Protein AF-A0A7I8VJA2-F1 (afdb_monomer_lite)

InterPro domains:
  IPR009244 Mediator complex, subunit Med7 [PF05983] (10-168)
  IPR009244 Mediator complex, subunit Med7 [PTHR21428] (1-214)
  IPR037212 Mediator complex, subunit Med7/Med21-like [SSF140718] (77-171)
  IPR044888 Mediator complex, subunit Med7 superfmaily [G3DSA:6.10.140.200] (67-170)

Structure (mmCIF, N/CA/C/O backbone):
data_AF-A0A7I8VJA2-F1
#
_entry.id   AF-A0A7I8VJA2-F1
#
loop_
_atom_site.group_PDB
_atom_site.id
_atom_site.type_symbol
_atom_site.label_atom_id
_atom_site.label_alt_id
_atom_site.label_comp_id
_atom_site.label_asym_id
_atom_site.label_entity_id
_atom_site.label_seq_id
_atom_site.pdbx_PDB_ins_code
_atom_site.Cartn_x
_atom_site.Cartn_y
_atom_site.Cartn_z
_atom_site.occupancy
_atom_site.B_iso_or_equiv
_atom_site.auth_seq_id
_atom_site.auth_comp_id
_atom_site.auth_asym_id
_atom_site.auth_atom_id
_atom_site.pdbx_PDB_model_num
ATOM 1 N N . MET A 1 1 ? -47.349 -48.039 -15.945 1.00 37.41 1 MET A N 1
ATOM 2 C CA . MET A 1 1 ? -46.313 -47.360 -16.751 1.00 37.41 1 MET A CA 1
ATOM 3 C C . MET A 1 1 ? -45.598 -46.388 -15.830 1.00 37.41 1 MET A C 1
ATOM 5 O O . MET A 1 1 ? -46.231 -45.457 -15.353 1.00 37.41 1 MET A O 1
ATOM 9 N N . ALA A 1 2 ? -44.352 -46.687 -15.463 1.00 34.97 2 ALA A N 1
ATOM 10 C CA . ALA A 1 2 ? -43.577 -45.870 -14.535 1.00 34.97 2 ALA A CA 1
ATOM 11 C C . ALA A 1 2 ? -43.077 -44.608 -15.254 1.00 34.97 2 ALA A C 1
ATOM 13 O O . ALA A 1 2 ? -42.436 -44.701 -16.299 1.00 34.97 2 ALA A O 1
ATOM 14 N N . VAL A 1 3 ? -43.407 -43.439 -14.705 1.00 40.91 3 VAL A N 1
ATOM 15 C CA . VAL A 1 3 ? -42.904 -42.141 -15.163 1.00 40.91 3 VAL A CA 1
ATOM 16 C C . VAL A 1 3 ? -41.446 -42.046 -14.729 1.00 40.91 3 VAL A C 1
ATOM 18 O O . VAL A 1 3 ? -41.147 -41.961 -13.540 1.00 40.91 3 VAL A O 1
ATOM 21 N N . ASN A 1 4 ? -40.540 -42.117 -15.700 1.00 37.69 4 ASN A N 1
ATOM 22 C CA . ASN A 1 4 ? -39.108 -41.983 -15.485 1.00 37.69 4 ASN A CA 1
ATOM 23 C C . ASN A 1 4 ? -38.800 -40.504 -15.193 1.00 37.69 4 ASN A C 1
ATOM 25 O O . ASN A 1 4 ? -38.632 -39.704 -16.111 1.00 37.69 4 ASN A O 1
ATOM 29 N N . GLN A 1 5 ? -38.796 -40.125 -13.912 1.00 41.84 5 GLN A N 1
ATOM 30 C CA . GLN A 1 5 ? -38.221 -38.859 -13.463 1.00 41.84 5 GLN A CA 1
ATOM 31 C C . GLN A 1 5 ? -36.708 -38.947 -13.664 1.00 41.84 5 GLN A C 1
ATOM 33 O O . GLN A 1 5 ? -35.976 -39.422 -12.799 1.00 41.84 5 GLN A O 1
ATOM 38 N N . GLN A 1 6 ? -36.236 -38.519 -14.833 1.00 43.16 6 GLN A N 1
ATOM 39 C CA . GLN A 1 6 ? -34.819 -38.258 -15.039 1.00 43.16 6 GLN A CA 1
ATOM 40 C C . GLN A 1 6 ? -34.413 -37.142 -14.075 1.00 43.16 6 GLN A C 1
ATOM 42 O O . GLN A 1 6 ? -34.777 -35.982 -14.260 1.00 43.16 6 GLN A O 1
ATOM 47 N N . GLN A 1 7 ? -33.694 -37.519 -13.019 1.00 45.06 7 GLN A N 1
ATOM 48 C CA . GLN A 1 7 ? -32.993 -36.604 -12.130 1.00 45.06 7 GLN A CA 1
ATOM 49 C C . GLN A 1 7 ? -32.123 -35.676 -12.981 1.00 45.06 7 GLN A C 1
ATOM 51 O O . GLN A 1 7 ? -31.090 -36.080 -13.513 1.00 45.06 7 GLN A O 1
ATOM 56 N N . GLN A 1 8 ? -32.570 -34.429 -13.139 1.00 55.16 8 GLN A N 1
ATOM 57 C CA . GLN A 1 8 ? -31.748 -33.361 -13.685 1.00 55.16 8 GLN A CA 1
ATOM 58 C C . GLN A 1 8 ? -30.547 -33.195 -12.759 1.00 55.16 8 GLN A C 1
ATOM 60 O O . GLN A 1 8 ? -30.691 -32.804 -11.601 1.00 55.16 8 GLN A O 1
ATOM 65 N N . ALA A 1 9 ? -29.363 -33.522 -13.269 1.00 61.62 9 ALA A N 1
ATOM 66 C CA . ALA A 1 9 ? -28.110 -33.192 -12.619 1.00 61.62 9 ALA A CA 1
ATOM 67 C C . ALA A 1 9 ? -28.011 -31.661 -12.543 1.00 61.62 9 ALA A C 1
ATOM 69 O O . ALA A 1 9 ? -27.720 -30.990 -13.533 1.00 61.62 9 ALA A O 1
ATOM 70 N N . VAL A 1 10 ? -28.329 -31.100 -11.378 1.00 58.25 10 VAL A N 1
ATOM 71 C CA . VAL A 1 10 ? -28.215 -29.665 -11.127 1.00 58.25 10 VAL A CA 1
ATOM 72 C C . VAL A 1 10 ? -26.726 -29.367 -10.978 1.00 58.25 10 VAL A C 1
ATOM 74 O O . VAL A 1 10 ? -26.113 -29.709 -9.970 1.00 58.25 10 VAL A O 1
ATOM 77 N N . SER A 1 11 ? -26.118 -28.793 -12.016 1.00 69.31 11 SER A N 1
ATOM 78 C CA . SER A 1 11 ? -24.763 -28.241 -11.923 1.00 69.31 11 SER A CA 1
ATOM 79 C C . SER A 1 11 ? -24.708 -27.245 -10.762 1.00 69.31 11 SER A C 1
ATOM 81 O O . SER A 1 11 ? -25.532 -26.336 -10.691 1.00 69.31 11 SER A O 1
ATOM 83 N N . ALA A 1 12 ? -23.726 -27.398 -9.869 1.00 84.31 12 ALA A N 1
ATOM 84 C CA . ALA A 1 12 ? -23.492 -26.486 -8.745 1.00 84.31 12 ALA A CA 1
ATOM 85 C C . ALA A 1 12 ? -22.985 -25.096 -9.184 1.00 84.31 12 ALA A C 1
ATOM 87 O O . ALA A 1 12 ? -22.959 -24.163 -8.385 1.00 84.31 12 ALA A O 1
ATOM 88 N N . LEU A 1 13 ? -22.570 -24.961 -10.448 1.00 86.69 13 LEU A N 1
ATOM 89 C CA . LEU A 1 13 ? -22.050 -23.729 -11.033 1.00 86.69 13 LEU A CA 1
ATOM 90 C C . LEU A 1 13 ? -23.056 -23.129 -12.024 1.00 86.69 13 LEU A C 1
ATOM 92 O O . LEU A 1 13 ? -23.743 -23.890 -12.722 1.00 86.69 13 LEU A O 1
ATOM 96 N N . PRO A 1 14 ? -23.129 -21.785 -12.117 1.00 88.88 14 PRO A N 1
ATOM 97 C CA . PRO A 1 14 ? -23.986 -21.122 -13.086 1.00 88.88 14 PRO A CA 1
ATOM 98 C C . PRO A 1 14 ? -23.587 -21.516 -14.509 1.00 88.88 14 PRO A C 1
ATOM 100 O O . PRO A 1 14 ? -22.412 -21.741 -14.808 1.00 88.88 14 PRO A O 1
ATOM 103 N N . LEU A 1 15 ? -24.579 -21.582 -15.397 1.00 87.75 15 LEU A N 1
ATOM 104 C CA . LEU A 1 15 ? -24.324 -21.783 -16.818 1.00 87.75 15 LEU A CA 1
ATOM 105 C C . LEU A 1 15 ? -23.459 -20.638 -17.366 1.00 87.75 15 LEU A C 1
ATOM 107 O O . LEU A 1 15 ? -23.584 -19.497 -16.905 1.00 87.75 15 LEU A O 1
ATOM 111 N N . PRO A 1 16 ? -22.597 -20.921 -18.356 1.00 89.81 16 PRO A N 1
ATOM 112 C CA . PRO A 1 16 ? -21.772 -19.893 -18.964 1.00 89.81 16 PRO A CA 1
ATOM 113 C C . PRO A 1 16 ? -22.644 -18.775 -19.565 1.00 89.81 16 PRO A C 1
ATOM 115 O O . PRO A 1 16 ? -23.755 -19.041 -20.039 1.00 89.81 16 PRO A O 1
ATOM 118 N N . PRO A 1 17 ? -22.152 -17.525 -19.587 1.00 90.19 17 PRO A N 1
ATOM 119 C CA . PRO A 1 17 ? -22.912 -16.394 -20.107 1.00 90.19 17 PRO A CA 1
ATOM 120 C C . PRO A 1 17 ? -23.337 -16.568 -21.570 1.00 90.19 17 PRO A C 1
ATOM 122 O O . PRO A 1 17 ? -22.509 -16.887 -22.416 1.00 90.19 17 PRO A O 1
ATOM 125 N N . ILE A 1 18 ? -24.597 -16.261 -21.896 1.00 89.12 18 ILE A N 1
ATOM 126 C CA . ILE A 1 18 ? -25.241 -16.545 -23.201 1.00 89.12 18 ILE A CA 1
ATOM 127 C C . ILE A 1 18 ? -24.422 -16.069 -24.416 1.00 89.12 18 ILE A C 1
ATOM 129 O O . ILE A 1 18 ? -24.445 -16.709 -25.466 1.00 89.12 18 ILE A O 1
ATOM 133 N N . PHE A 1 19 ? -23.650 -14.986 -24.281 1.00 88.19 19 PHE A N 1
ATOM 134 C CA . PHE A 1 19 ? -22.821 -14.451 -25.364 1.00 88.19 19 PHE A CA 1
ATOM 135 C C . PHE A 1 19 ? -21.784 -15.443 -25.919 1.00 88.19 19 PHE A C 1
ATOM 137 O O . PHE A 1 19 ? -21.329 -15.247 -27.046 1.00 88.19 19 PHE A O 1
ATOM 144 N N . TYR A 1 20 ? -21.443 -16.524 -25.197 1.00 88.12 20 TYR A N 1
ATOM 145 C CA . TYR A 1 20 ? -20.532 -17.558 -25.707 1.00 88.12 20 TYR A CA 1
ATOM 146 C C . TYR A 1 20 ? -21.036 -18.178 -27.025 1.00 88.12 20 TYR A C 1
ATOM 148 O O . TYR A 1 20 ? -20.233 -18.539 -27.881 1.00 88.12 20 TYR A O 1
ATOM 156 N N . GLN A 1 21 ? -22.359 -18.246 -27.226 1.00 89.25 21 GLN A N 1
ATOM 157 C CA . GLN A 1 21 ? -22.980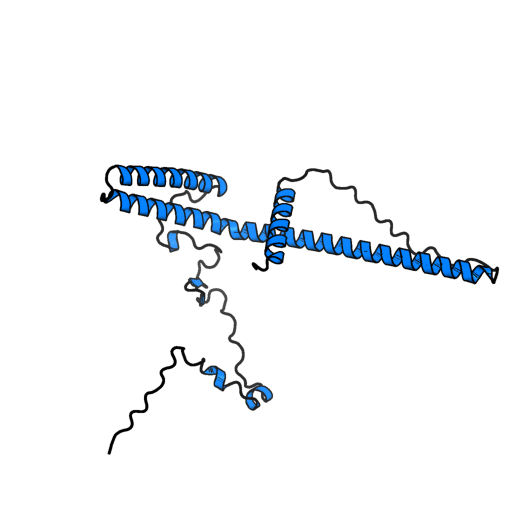 -18.821 -28.426 1.00 89.25 21 GLN A CA 1
ATOM 158 C C . GLN A 1 21 ? -22.660 -18.033 -29.706 1.00 89.25 21 GLN A C 1
ATOM 160 O O . GLN A 1 21 ? -22.743 -18.575 -30.805 1.00 89.25 21 GLN A O 1
ATOM 165 N N . GLY A 1 22 ? -22.279 -16.757 -29.577 1.00 86.81 22 GLY A N 1
ATOM 166 C CA . GLY A 1 22 ? -21.894 -15.911 -30.705 1.00 86.81 22 GLY A CA 1
ATOM 167 C C . GLY A 1 22 ? -20.511 -16.232 -31.281 1.00 86.81 22 GLY A C 1
ATOM 168 O O . GLY A 1 22 ? -20.226 -15.829 -32.411 1.00 86.81 22 GLY A O 1
ATOM 169 N N . TYR A 1 23 ? -19.668 -16.966 -30.547 1.00 89.12 23 TYR A N 1
ATOM 170 C CA . TYR A 1 23 ? -18.305 -17.327 -30.946 1.00 89.12 23 TYR A CA 1
ATOM 171 C C . TYR A 1 23 ? -18.278 -18.638 -31.747 1.00 89.12 23 TYR A C 1
ATOM 173 O O . TYR A 1 23 ? -17.767 -19.658 -31.292 1.00 89.12 23 TYR A O 1
ATOM 181 N N . THR A 1 24 ? -18.839 -18.614 -32.956 1.00 90.56 24 THR A N 1
ATOM 182 C CA . THR A 1 24 ? -18.728 -19.711 -33.933 1.00 90.56 24 THR A CA 1
ATOM 183 C C . THR A 1 24 ? -17.643 -19.408 -34.969 1.00 90.56 24 THR A C 1
ATOM 185 O O . THR A 1 24 ? -17.374 -18.241 -35.253 1.00 90.56 24 THR A O 1
ATOM 188 N N . ASN A 1 25 ? -17.052 -20.443 -35.580 1.00 90.56 25 ASN A N 1
ATOM 189 C CA . ASN A 1 25 ? -16.020 -20.281 -36.621 1.00 90.56 25 ASN A CA 1
ATOM 190 C C . ASN A 1 25 ? -16.493 -19.360 -37.760 1.00 90.56 25 ASN A C 1
ATOM 192 O O . ASN A 1 25 ? -15.783 -18.441 -38.152 1.00 90.56 25 ASN A O 1
ATOM 196 N N . GLU A 1 26 ? -17.739 -19.533 -38.208 1.00 91.44 26 GLU A N 1
ATOM 197 C CA . GLU A 1 26 ? -18.347 -18.707 -39.256 1.00 91.44 26 GLU A CA 1
ATOM 198 C C . GLU A 1 26 ? -18.494 -17.232 -38.838 1.00 91.44 26 GLU A C 1
ATOM 200 O O . GLU A 1 26 ? -18.230 -16.323 -39.628 1.00 91.44 26 GLU A O 1
ATOM 205 N N . ASN A 1 27 ? -18.901 -16.966 -37.592 1.00 88.31 27 ASN A N 1
ATOM 206 C CA . ASN A 1 27 ? -19.034 -15.598 -37.091 1.00 88.31 27 ASN A CA 1
ATOM 207 C C . ASN A 1 27 ? -17.675 -14.927 -36.886 1.00 88.31 27 ASN A C 1
ATOM 209 O O . ASN A 1 27 ? -17.575 -13.713 -37.057 1.00 88.31 27 ASN A O 1
ATOM 213 N N . ILE A 1 28 ? -16.641 -15.693 -36.537 1.00 88.56 28 ILE A N 1
ATOM 214 C CA . ILE A 1 28 ? -15.268 -15.196 -36.409 1.00 88.56 28 ILE A CA 1
ATOM 215 C C . ILE A 1 28 ? -14.726 -14.813 -37.789 1.00 88.56 28 ILE A C 1
ATOM 217 O O . ILE A 1 28 ? -14.265 -13.687 -37.962 1.00 88.56 28 ILE A O 1
ATOM 221 N N . GLU A 1 29 ? -14.869 -15.689 -38.789 1.00 90.56 29 GLU A N 1
ATOM 222 C CA . GLU A 1 29 ? -14.453 -15.416 -40.173 1.00 90.56 29 GLU A CA 1
ATOM 223 C C . GLU A 1 29 ? -15.172 -14.198 -40.771 1.00 90.56 29 GLU A C 1
ATOM 225 O O . GLU A 1 29 ? -14.564 -13.389 -41.470 1.00 90.56 29 GLU A O 1
ATOM 230 N N . LYS A 1 30 ? -16.463 -14.022 -40.461 1.00 91.44 30 LYS A N 1
ATOM 231 C CA . LYS A 1 30 ? -17.275 -12.882 -40.925 1.00 91.44 30 LYS A CA 1
ATOM 232 C C . LYS A 1 30 ? -17.135 -11.623 -40.059 1.00 91.44 30 LYS A C 1
ATOM 234 O O . LYS A 1 30 ? -17.826 -10.641 -40.328 1.00 91.44 30 LYS A O 1
ATOM 239 N N . GLY A 1 31 ? -16.319 -11.646 -39.001 1.00 86.88 31 GLY A N 1
ATOM 240 C CA . GLY A 1 31 ? -16.162 -10.526 -38.064 1.00 86.88 31 GLY A CA 1
ATOM 241 C C . GLY A 1 31 ? -17.441 -10.145 -37.300 1.00 86.88 31 GLY A C 1
ATOM 242 O O . GLY A 1 31 ? -17.572 -9.015 -36.839 1.00 86.88 31 GLY A O 1
ATOM 243 N N . ARG A 1 32 ? -18.405 -11.069 -37.189 1.00 86.81 32 ARG A N 1
ATOM 244 C CA . ARG A 1 32 ? -19.686 -10.904 -36.474 1.00 86.81 32 ARG A CA 1
ATOM 245 C C . ARG A 1 32 ? -19.653 -11.425 -35.038 1.00 86.81 32 ARG A C 1
ATOM 247 O O . ARG A 1 32 ? -20.657 -11.314 -34.336 1.00 86.81 32 ARG A O 1
ATOM 254 N N . ALA A 1 33 ? -18.537 -12.013 -34.608 1.00 88.75 33 ALA A N 1
ATOM 255 C CA . ALA A 1 33 ? -18.350 -12.409 -33.219 1.00 88.75 33 ALA A CA 1
ATOM 256 C C . ALA A 1 33 ? -18.529 -11.186 -32.293 1.00 88.75 33 ALA A C 1
ATOM 258 O O . ALA A 1 33 ? -18.067 -10.090 -32.633 1.00 88.75 33 ALA A O 1
ATOM 259 N N . PRO A 1 34 ? -19.211 -11.339 -31.144 1.00 87.44 34 PRO A N 1
ATOM 260 C CA . PRO A 1 34 ? -19.437 -10.228 -30.233 1.00 87.44 34 PRO A CA 1
ATOM 261 C C . PRO A 1 34 ? -18.099 -9.647 -29.763 1.00 87.44 34 PRO A C 1
ATOM 263 O O . PRO A 1 34 ? -17.192 -10.366 -29.337 1.00 87.44 34 PRO A O 1
ATOM 266 N N . GLN A 1 35 ? -17.972 -8.326 -29.881 1.00 86.25 35 GLN A N 1
ATOM 267 C CA . GLN A 1 35 ? -16.784 -7.605 -29.438 1.00 86.25 35 GLN A CA 1
ATOM 268 C C . GLN A 1 35 ? -16.747 -7.516 -27.906 1.00 86.25 35 GLN A C 1
ATOM 270 O O . GLN A 1 35 ? -17.806 -7.575 -27.270 1.00 86.25 35 GLN A O 1
ATOM 275 N N . PRO A 1 36 ? -15.553 -7.340 -27.308 1.00 87.81 36 PRO A N 1
ATOM 276 C CA . PRO A 1 36 ? -15.439 -7.083 -25.881 1.00 87.81 36 PRO A CA 1
ATOM 277 C C . PRO A 1 36 ? -16.337 -5.908 -25.467 1.00 87.81 36 PRO A C 1
ATOM 279 O O . PRO A 1 36 ? -16.467 -4.941 -26.231 1.00 87.81 36 PRO A O 1
ATOM 282 N N . PRO A 1 37 ? -16.953 -5.955 -24.273 1.00 87.00 37 PRO A N 1
ATOM 283 C CA . PRO A 1 37 ? -17.686 -4.811 -23.757 1.00 87.00 37 PRO A CA 1
ATOM 284 C C . PRO A 1 37 ? -16.747 -3.606 -23.662 1.00 87.00 37 PRO A C 1
ATOM 286 O O . PRO A 1 37 ? -15.557 -3.736 -23.367 1.00 87.00 37 PRO A O 1
ATOM 289 N N . ARG A 1 38 ? -17.285 -2.415 -23.931 1.00 88.12 38 ARG A N 1
ATOM 290 C CA . ARG A 1 38 ? -16.524 -1.175 -23.757 1.00 88.12 38 ARG A CA 1
ATOM 291 C C . ARG A 1 38 ? -16.213 -0.984 -22.268 1.00 88.12 38 ARG A C 1
ATOM 293 O O . ARG A 1 38 ? -17.035 -1.384 -21.441 1.00 88.12 38 ARG A O 1
ATOM 300 N N . PRO A 1 39 ? -15.071 -0.369 -21.918 1.00 85.75 39 PRO A N 1
ATOM 301 C CA . PRO A 1 39 ? -14.818 0.005 -20.534 1.00 85.75 39 PRO A CA 1
ATOM 302 C C . PRO A 1 39 ? -15.939 0.930 -20.024 1.00 85.75 39 PRO A C 1
ATOM 304 O O . PRO A 1 39 ? -16.504 1.684 -20.830 1.00 85.75 39 PRO A O 1
ATOM 307 N N . PRO A 1 40 ? -16.258 0.890 -18.716 1.00 84.12 40 PRO A N 1
ATOM 308 C CA . PRO A 1 40 ? -17.202 1.821 -18.106 1.00 84.12 40 PRO A CA 1
ATOM 309 C C . PRO A 1 40 ? -16.808 3.266 -18.411 1.00 84.12 40 PRO A C 1
ATOM 311 O O . PRO A 1 40 ? -15.619 3.600 -18.466 1.00 84.12 40 PRO A O 1
ATOM 314 N N . LYS A 1 41 ? -17.795 4.137 -18.626 1.00 83.19 41 LYS A N 1
ATOM 315 C CA . LYS A 1 41 ? -17.520 5.565 -18.813 1.00 83.19 41 LYS A CA 1
ATOM 316 C C . LYS A 1 41 ? -16.969 6.171 -17.512 1.00 83.19 41 LYS A C 1
ATOM 318 O O . LYS A 1 41 ? -17.252 5.661 -16.428 1.00 83.19 41 LYS A O 1
ATOM 323 N N . PRO A 1 42 ? -16.226 7.291 -17.584 1.00 75.12 42 PRO A N 1
ATOM 324 C CA . PRO A 1 42 ? -15.875 8.052 -16.389 1.00 75.12 42 PRO A CA 1
ATOM 325 C C . PRO A 1 42 ? -17.143 8.380 -15.587 1.00 75.12 42 PRO A C 1
ATOM 327 O O . PRO A 1 42 ? -18.108 8.883 -16.166 1.00 75.12 42 PRO A O 1
ATOM 330 N N . TYR A 1 43 ? -17.137 8.089 -14.282 1.00 74.88 43 TYR A N 1
ATOM 331 C CA . TYR A 1 43 ? -18.277 8.280 -13.366 1.00 74.88 43 TYR A CA 1
ATOM 332 C C . TYR A 1 43 ? -19.516 7.411 -13.653 1.00 74.88 43 TYR A C 1
ATOM 334 O O . TYR A 1 43 ? -20.616 7.738 -13.209 1.00 74.88 43 TYR A O 1
ATOM 342 N N . GLU A 1 44 ? -19.370 6.323 -14.411 1.00 82.94 44 GLU A N 1
ATOM 343 C CA . GLU A 1 44 ? -20.412 5.305 -14.523 1.00 82.94 44 GLU A CA 1
ATOM 344 C C . GLU A 1 44 ? -20.278 4.315 -13.364 1.00 82.94 44 GLU A C 1
ATOM 346 O O . GLU A 1 44 ? -19.214 3.703 -13.223 1.00 82.94 44 GLU A O 1
ATOM 351 N N . PRO A 1 45 ? -21.321 4.139 -12.535 1.00 83.69 45 PRO A N 1
ATOM 352 C CA . PRO A 1 45 ? -21.205 3.301 -11.364 1.00 83.69 45 PRO A CA 1
ATOM 353 C C . PRO A 1 45 ? -21.024 1.836 -11.762 1.00 83.69 45 PRO A C 1
ATOM 355 O O . PRO A 1 45 ? -21.856 1.274 -12.476 1.00 83.69 45 PRO A O 1
ATOM 358 N N . TYR A 1 46 ? -19.962 1.197 -11.278 1.00 85.62 46 TYR A N 1
ATOM 359 C CA . TYR A 1 46 ? -19.698 -0.222 -11.508 1.00 85.62 46 TYR A CA 1
ATOM 360 C C . TYR A 1 46 ? -19.332 -0.923 -10.204 1.00 85.62 46 TYR A C 1
ATOM 362 O O . TYR A 1 46 ? -18.675 -0.351 -9.341 1.00 85.62 46 TYR A O 1
ATOM 370 N N . SER A 1 47 ? -19.756 -2.177 -10.048 1.00 84.88 47 SER A N 1
ATOM 371 C CA . SER A 1 47 ? -19.407 -2.970 -8.870 1.00 84.88 47 SER A CA 1
ATOM 372 C C . SER A 1 47 ? -18.206 -3.859 -9.169 1.00 84.88 47 SER A C 1
ATOM 374 O O . SER A 1 47 ? -18.209 -4.600 -10.152 1.00 84.88 47 SER A O 1
ATOM 376 N N . CYS A 1 48 ? -17.177 -3.791 -8.333 1.00 82.00 48 CYS A N 1
ATOM 377 C CA . CYS A 1 48 ? -16.001 -4.646 -8.416 1.00 82.00 48 CYS A CA 1
ATOM 378 C C . CYS A 1 48 ? -15.607 -5.085 -7.003 1.00 82.00 48 CYS A C 1
ATOM 380 O O . CYS A 1 48 ? -15.539 -4.269 -6.090 1.00 82.00 48 CYS A O 1
ATOM 382 N N . PHE A 1 49 ? -15.409 -6.390 -6.794 1.00 79.00 49 PHE A N 1
ATOM 383 C CA . PHE A 1 49 ? -15.089 -6.972 -5.479 1.00 79.00 49 PHE A CA 1
ATOM 384 C C . PHE A 1 49 ? -16.048 -6.565 -4.340 1.00 79.00 49 PHE A C 1
ATOM 386 O O . PHE A 1 49 ? -15.639 -6.434 -3.191 1.00 79.00 49 PHE A O 1
ATOM 393 N N . GLY A 1 50 ? -17.331 -6.355 -4.656 1.00 78.44 50 GLY A N 1
ATOM 394 C CA . GLY A 1 50 ? -18.343 -5.926 -3.683 1.00 78.44 50 GLY A CA 1
ATOM 395 C C . GLY A 1 50 ? -18.319 -4.429 -3.350 1.00 78.44 50 GLY A C 1
ATOM 396 O O . GLY A 1 50 ? -19.140 -3.979 -2.555 1.00 78.44 50 GLY A O 1
ATOM 397 N N . PHE A 1 51 ? -17.431 -3.651 -3.974 1.00 74.50 51 PHE A N 1
ATOM 398 C CA . PHE A 1 51 ? -17.393 -2.196 -3.870 1.00 74.50 51 PHE A CA 1
ATOM 399 C C . PHE A 1 51 ? -18.016 -1.556 -5.103 1.00 74.50 51 PHE A C 1
ATOM 401 O O . PHE A 1 51 ? -17.799 -2.011 -6.223 1.00 74.50 51 PHE A O 1
ATOM 408 N N . ASN A 1 52 ? -18.777 -0.485 -4.896 1.00 78.00 52 ASN A N 1
ATOM 409 C CA . ASN A 1 52 ? -19.325 0.318 -5.981 1.00 78.00 52 ASN A CA 1
ATOM 410 C C . ASN A 1 52 ? -18.373 1.484 -6.262 1.00 78.00 52 ASN A C 1
ATOM 412 O O . ASN A 1 52 ? -18.178 2.348 -5.411 1.00 78.00 52 ASN A O 1
ATOM 416 N N . TYR A 1 53 ? -17.798 1.477 -7.454 1.00 77.25 53 TYR A N 1
ATOM 417 C CA . TYR A 1 53 ? -16.956 2.518 -8.035 1.00 77.25 53 TYR A CA 1
ATOM 418 C C . TYR A 1 53 ? -17.790 3.386 -8.976 1.00 77.25 53 TYR A C 1
ATOM 420 O O . TYR A 1 53 ? -18.927 3.028 -9.271 1.00 77.25 53 TYR A O 1
ATOM 428 N N . GLY A 1 54 ? -17.253 4.504 -9.464 1.00 70.25 54 GLY A N 1
ATOM 429 C CA . GLY A 1 54 ? -17.898 5.331 -10.488 1.00 70.25 54 GLY A CA 1
ATOM 430 C C . GLY A 1 54 ? -18.958 6.312 -9.979 1.00 70.25 54 GLY A C 1
ATOM 431 O O . GLY A 1 54 ? -19.941 6.563 -10.664 1.00 70.25 54 GLY A O 1
ATOM 432 N N . GLY A 1 55 ? -18.781 6.880 -8.783 1.00 70.12 55 GLY A N 1
ATOM 433 C CA . GLY A 1 55 ? -19.624 7.961 -8.247 1.00 70.12 55 GLY A CA 1
ATOM 434 C C . GLY A 1 55 ? -18.918 9.330 -8.176 1.00 70.12 55 GLY A C 1
ATOM 435 O O . GLY A 1 55 ? -17.731 9.435 -8.473 1.00 70.12 55 GLY A O 1
ATOM 436 N N . PRO A 1 56 ? -19.599 10.393 -7.700 1.00 62.59 56 PRO A N 1
ATOM 437 C CA . PRO A 1 56 ? -19.006 11.729 -7.511 1.00 62.59 56 PRO A CA 1
ATOM 438 C C . PRO A 1 56 ? -17.789 11.759 -6.567 1.00 62.59 56 PRO A C 1
ATOM 440 O O . PRO A 1 56 ? -16.980 12.679 -6.628 1.00 62.59 56 PRO A O 1
ATOM 443 N N . ASN A 1 57 ? -17.663 10.746 -5.701 1.00 58.12 57 ASN A N 1
ATOM 444 C CA . ASN A 1 57 ? -16.616 10.619 -4.684 1.00 58.12 57 ASN A CA 1
ATOM 445 C C . ASN A 1 57 ? -15.468 9.675 -5.098 1.00 58.12 57 ASN A C 1
ATOM 447 O O . ASN A 1 57 ? -14.561 9.438 -4.307 1.00 58.12 57 ASN A O 1
ATOM 451 N N . ASP A 1 58 ? -15.483 9.155 -6.329 1.00 59.47 58 ASP A N 1
ATOM 452 C CA . ASP A 1 58 ? -14.532 8.148 -6.842 1.00 59.47 58 ASP A CA 1
ATOM 453 C C . ASP A 1 58 ? -13.113 8.704 -7.104 1.00 59.47 58 ASP A C 1
ATOM 455 O O . ASP A 1 58 ? -12.230 8.014 -7.600 1.00 59.47 58 ASP A O 1
ATOM 459 N N . GLY A 1 59 ? -12.874 9.978 -6.773 1.00 59.09 59 GLY A N 1
ATOM 460 C CA . GLY A 1 59 ? -11.558 10.615 -6.875 1.00 59.09 59 GLY A CA 1
ATOM 461 C C . GLY A 1 59 ? -10.612 10.303 -5.710 1.00 59.09 59 GLY A C 1
ATOM 462 O O . GLY A 1 59 ? -9.427 10.628 -5.792 1.00 59.09 59 GLY A O 1
ATOM 463 N N . GLN A 1 60 ? -11.105 9.703 -4.620 1.00 62.34 60 GLN A N 1
ATOM 464 C CA . GLN A 1 60 ? -10.277 9.328 -3.473 1.00 62.34 60 GLN A CA 1
ATOM 465 C C . GLN A 1 60 ? -9.938 7.836 -3.515 1.00 62.34 60 GLN A C 1
ATOM 467 O O . GLN A 1 60 ? -10.817 6.984 -3.456 1.00 62.34 60 GLN A O 1
ATOM 472 N N . ILE A 1 61 ? -8.635 7.529 -3.573 1.00 69.06 61 ILE A N 1
ATOM 473 C CA . ILE A 1 61 ? -8.106 6.150 -3.594 1.00 69.06 61 ILE A CA 1
ATOM 474 C C . ILE A 1 61 ? -8.541 5.368 -2.344 1.00 69.06 61 ILE A C 1
ATOM 476 O O . ILE A 1 61 ? -8.726 4.154 -2.395 1.00 69.06 61 ILE A O 1
ATOM 480 N N . VAL A 1 62 ? -8.716 6.068 -1.222 1.00 73.75 62 VAL A N 1
ATOM 481 C CA . VAL A 1 62 ? -9.241 5.511 0.024 1.00 73.75 62 VAL A CA 1
ATOM 482 C C . VAL A 1 62 ? -10.574 6.196 0.321 1.00 73.75 62 VAL A C 1
ATOM 484 O O . VAL A 1 62 ? -10.580 7.413 0.508 1.00 73.75 62 VAL A O 1
ATOM 487 N N . PRO A 1 63 ? -11.696 5.456 0.375 1.00 72.38 63 PRO A N 1
ATOM 488 C CA . PRO A 1 63 ? -12.984 6.026 0.747 1.00 72.38 63 PRO A CA 1
ATOM 489 C C . PRO A 1 63 ? -12.934 6.625 2.160 1.00 72.38 63 PRO A C 1
ATOM 491 O O . PRO A 1 63 ? -12.367 5.998 3.062 1.00 72.38 63 PRO A O 1
ATOM 494 N N . PRO A 1 64 ? -13.534 7.804 2.387 1.00 72.88 64 PRO A N 1
ATOM 495 C CA . PRO A 1 64 ? -13.504 8.450 3.691 1.00 72.88 64 PRO A CA 1
ATOM 496 C C . PRO A 1 64 ? -14.338 7.663 4.712 1.00 72.88 64 PRO A C 1
ATOM 498 O O . PRO A 1 64 ? -15.390 7.112 4.375 1.00 72.88 64 PRO A O 1
ATOM 501 N N . LEU A 1 65 ? -13.893 7.636 5.972 1.00 73.81 65 LEU A N 1
ATOM 502 C CA . LEU A 1 65 ? -14.529 6.898 7.080 1.00 73.81 65 LEU A CA 1
ATOM 503 C C . LEU A 1 65 ? -16.030 7.202 7.246 1.00 73.81 65 LEU A C 1
ATOM 505 O O . LEU A 1 65 ? -16.809 6.329 7.631 1.00 73.81 65 LEU A O 1
ATOM 509 N N . GLU A 1 66 ? -16.457 8.419 6.905 1.00 68.62 66 GLU A N 1
ATOM 510 C CA . GLU A 1 66 ? -17.854 8.859 6.972 1.00 68.62 66 GLU A CA 1
ATOM 511 C C . GLU A 1 66 ? -18.768 8.059 6.039 1.00 68.62 66 GLU A C 1
ATOM 513 O O . GLU A 1 66 ? -19.921 7.804 6.378 1.00 68.62 66 GLU A O 1
ATOM 518 N N . THR A 1 67 ? -18.252 7.606 4.890 1.00 66.75 67 THR A N 1
ATOM 519 C CA . THR A 1 67 ? -19.023 6.774 3.947 1.00 66.75 67 THR A CA 1
ATOM 520 C C . THR A 1 67 ? -19.324 5.384 4.503 1.00 66.75 67 THR A C 1
ATOM 522 O O . THR A 1 67 ? -20.237 4.714 4.029 1.00 66.75 67 THR A O 1
ATOM 525 N N . GLN A 1 68 ? -18.598 4.971 5.545 1.00 65.88 68 GLN A N 1
ATOM 526 C CA . GLN A 1 68 ? -18.757 3.692 6.233 1.00 65.88 68 GLN A CA 1
ATOM 527 C C . GLN A 1 68 ? -19.520 3.830 7.564 1.00 65.88 68 GLN A C 1
ATOM 529 O O . GLN A 1 68 ? -19.576 2.874 8.333 1.00 65.88 68 GLN A O 1
ATOM 534 N N . ASN A 1 69 ? -20.113 5.001 7.851 1.00 67.69 69 ASN A N 1
ATOM 535 C CA . ASN A 1 69 ? -20.751 5.331 9.136 1.00 67.69 69 ASN A CA 1
ATOM 536 C C . ASN A 1 69 ? -19.819 5.158 10.352 1.00 67.69 69 ASN A C 1
ATOM 538 O O . ASN A 1 69 ? -20.273 4.897 11.469 1.00 67.69 69 ASN A O 1
ATOM 542 N N . VAL A 1 70 ? -18.508 5.310 10.157 1.00 76.38 70 VAL A N 1
ATOM 543 C CA . VAL A 1 70 ? -17.524 5.189 11.233 1.00 76.38 70 VAL A CA 1
ATOM 544 C C . VAL A 1 70 ? -17.306 6.559 11.875 1.00 76.38 70 VAL A C 1
ATOM 546 O O . VAL A 1 70 ? -17.001 7.541 11.199 1.00 76.38 70 VAL A O 1
ATOM 549 N N . LYS A 1 71 ? -17.454 6.642 13.203 1.00 76.81 71 LYS A N 1
ATOM 550 C CA . LYS A 1 71 ? -17.201 7.875 13.962 1.00 76.81 71 LYS A CA 1
ATOM 551 C C . LYS A 1 71 ? -15.711 8.208 13.932 1.00 76.81 71 LYS A C 1
ATOM 553 O O . LYS A 1 71 ? -14.928 7.484 14.535 1.00 76.81 71 LYS A O 1
ATOM 558 N N . ARG A 1 72 ? -15.353 9.340 13.325 1.00 78.19 72 ARG A N 1
ATOM 559 C CA . ARG A 1 72 ? -13.971 9.828 13.237 1.00 78.19 72 ARG A CA 1
ATOM 560 C C . ARG A 1 72 ? -13.351 10.064 14.628 1.00 78.19 72 ARG A C 1
ATOM 562 O O . ARG A 1 72 ? -13.915 10.790 15.448 1.00 78.19 72 ARG A O 1
ATOM 569 N N . LEU A 1 73 ? -12.174 9.476 14.871 1.00 80.12 73 LEU A N 1
ATOM 570 C CA . LEU A 1 73 ? -11.398 9.613 16.118 1.00 80.12 73 LEU A CA 1
ATOM 571 C C . LEU A 1 73 ? -10.292 10.690 16.078 1.00 80.12 73 LEU A C 1
ATOM 573 O O . LEU A 1 73 ? -9.785 11.079 17.131 1.00 80.12 73 LEU A O 1
ATOM 577 N N . HIS A 1 74 ? -9.913 11.178 14.894 1.00 77.44 74 HIS A N 1
ATOM 578 C CA . HIS A 1 74 ? -8.837 12.158 14.694 1.00 77.44 74 HIS A CA 1
ATOM 579 C C . HIS A 1 74 ? -9.345 13.442 14.009 1.00 77.44 74 HIS A C 1
ATOM 581 O O . HIS A 1 74 ? -10.391 13.417 13.359 1.00 77.44 74 HIS A O 1
ATOM 587 N N . PRO A 1 75 ? -8.643 14.586 14.123 1.00 82.06 75 PRO A N 1
ATOM 588 C CA . PRO A 1 75 ? -9.006 15.800 13.385 1.00 82.06 75 PRO A CA 1
ATOM 589 C C . PRO A 1 75 ? -8.913 15.592 11.863 1.00 82.06 75 PRO A C 1
ATOM 591 O O . PRO A 1 75 ? -8.439 14.563 11.392 1.00 82.06 75 PRO A O 1
ATOM 594 N N . GLN A 1 76 ? -9.392 16.555 11.072 1.00 76.19 76 GLN A N 1
ATOM 595 C CA . GLN A 1 76 ? -9.320 16.477 9.606 1.00 76.19 76 GLN A CA 1
ATOM 596 C C . GLN A 1 76 ? -7.936 16.856 9.060 1.00 76.19 76 GLN A C 1
ATOM 598 O O . GLN A 1 76 ? -7.517 16.321 8.042 1.00 76.19 76 GLN A O 1
ATOM 603 N N . ASN A 1 77 ? -7.205 17.701 9.792 1.00 82.19 77 ASN A N 1
ATOM 604 C CA . ASN A 1 77 ? -5.802 18.013 9.540 1.00 82.19 77 ASN A CA 1
ATOM 605 C C . ASN A 1 77 ? -4.944 17.299 10.585 1.00 82.19 77 ASN A C 1
ATOM 607 O O . ASN A 1 77 ? -5.006 17.633 11.771 1.00 82.19 77 ASN A O 1
ATOM 611 N N . TYR A 1 78 ? -4.162 16.316 10.156 1.00 85.44 78 TYR A N 1
ATOM 612 C CA . TYR A 1 78 ? -3.287 15.535 11.024 1.00 85.44 78 TYR A CA 1
ATOM 613 C C . TYR A 1 78 ? -2.032 15.101 10.277 1.00 85.44 78 TYR A C 1
ATOM 615 O O . TYR A 1 78 ? -1.971 15.097 9.052 1.00 85.44 78 TYR A O 1
ATOM 623 N N . GLU A 1 79 ? -1.030 14.716 11.056 1.00 88.75 79 GLU A N 1
ATOM 624 C CA . GLU A 1 79 ? 0.167 14.054 10.564 1.00 88.75 79 GLU A CA 1
ATOM 625 C C . GLU A 1 79 ? -0.010 12.540 10.746 1.00 88.75 79 GLU A C 1
ATOM 627 O O . GLU A 1 79 ? -0.169 12.072 11.880 1.00 88.75 79 GLU A O 1
ATOM 632 N N . HIS A 1 80 ? 0.027 11.770 9.649 1.00 88.62 80 HIS A N 1
ATOM 633 C CA . HIS A 1 80 ? -0.217 10.317 9.649 1.00 88.62 80 HIS A CA 1
ATOM 634 C C . HIS A 1 80 ? 0.614 9.577 10.694 1.00 88.62 80 HIS A C 1
ATOM 636 O O . HIS A 1 80 ? 0.081 8.780 11.463 1.00 88.62 80 HIS A O 1
ATOM 642 N N . ARG A 1 81 ? 1.917 9.877 10.767 1.00 90.25 81 ARG A N 1
ATOM 643 C CA . ARG A 1 81 ? 2.848 9.225 11.698 1.00 90.25 81 ARG A CA 1
ATOM 644 C C . ARG A 1 81 ? 2.441 9.445 13.152 1.00 90.25 81 ARG A C 1
ATOM 646 O O . ARG A 1 81 ? 2.398 8.499 13.936 1.00 90.25 81 ARG A O 1
ATOM 653 N N . ARG A 1 82 ? 2.160 10.695 13.518 1.00 92.50 82 ARG A N 1
ATOM 654 C CA . ARG A 1 82 ? 1.811 11.066 14.890 1.00 92.50 82 ARG A CA 1
ATOM 655 C C . ARG A 1 82 ? 0.477 10.453 15.306 1.00 92.50 82 ARG A C 1
ATOM 657 O O . ARG A 1 82 ? 0.378 9.936 16.419 1.00 92.50 82 ARG A O 1
ATOM 664 N N . GLU A 1 83 ? -0.520 10.479 14.424 1.00 92.62 83 GLU A N 1
ATOM 665 C CA . GLU A 1 83 ? -1.832 9.912 14.740 1.00 92.62 83 GLU A CA 1
ATOM 666 C C . GLU A 1 83 ? -1.774 8.383 14.837 1.00 92.62 83 GLU A C 1
ATOM 668 O O . GLU A 1 83 ? -2.337 7.819 15.771 1.00 92.62 83 GLU A O 1
ATOM 673 N N . LEU A 1 84 ? -1.011 7.706 13.972 1.00 93.50 84 LEU A N 1
ATOM 674 C CA . LEU A 1 84 ? -0.843 6.252 14.042 1.00 93.50 84 LEU A CA 1
ATOM 675 C C . LEU A 1 84 ? -0.168 5.811 15.352 1.00 93.50 84 LEU A C 1
ATOM 677 O O . LEU A 1 84 ? -0.613 4.854 15.984 1.00 93.50 84 LEU A O 1
ATOM 681 N N . ILE A 1 85 ? 0.861 6.537 15.806 1.00 94.56 85 ILE A N 1
ATOM 682 C CA . ILE A 1 85 ? 1.517 6.282 17.101 1.00 94.56 85 ILE A CA 1
ATOM 683 C C . ILE A 1 85 ? 0.529 6.481 18.256 1.00 94.56 85 ILE A C 1
ATOM 685 O O . ILE A 1 85 ? 0.443 5.649 19.159 1.00 94.56 85 ILE A O 1
ATOM 689 N N . LYS A 1 86 ? -0.250 7.563 18.220 1.00 94.25 86 LYS A N 1
ATOM 690 C CA . LYS A 1 86 ? -1.265 7.854 19.236 1.00 94.25 86 LYS A CA 1
ATOM 691 C C . LYS A 1 86 ? -2.347 6.771 19.284 1.00 94.25 86 LYS A C 1
ATOM 693 O O . LYS A 1 86 ? -2.709 6.334 20.375 1.00 94.25 86 LYS A O 1
ATOM 698 N N . MET A 1 87 ? -2.827 6.303 18.132 1.00 93.44 87 MET A N 1
ATOM 699 C CA . MET A 1 87 ? -3.789 5.201 18.062 1.00 93.44 87 MET A CA 1
ATOM 700 C C . MET A 1 87 ? -3.198 3.888 18.565 1.00 93.44 87 MET A C 1
ATOM 702 O O . MET A 1 87 ? -3.885 3.165 19.276 1.00 93.44 87 MET A O 1
ATOM 706 N N . ASN A 1 88 ? -1.918 3.619 18.300 1.00 95.62 88 ASN A N 1
ATOM 707 C CA . ASN A 1 88 ? -1.232 2.444 18.833 1.00 95.62 88 ASN A CA 1
ATOM 708 C C . ASN A 1 88 ? -1.151 2.468 20.371 1.00 95.62 88 ASN A C 1
ATOM 710 O O . ASN A 1 88 ? -1.478 1.485 21.033 1.00 95.62 88 ASN A O 1
ATOM 714 N N . HIS A 1 89 ? -0.793 3.613 20.964 1.00 96.31 89 HIS A N 1
ATOM 715 C CA . HIS A 1 89 ? -0.834 3.768 22.422 1.00 96.31 89 HIS A CA 1
ATOM 716 C C . HIS A 1 89 ? -2.258 3.624 22.974 1.00 96.31 89 HIS A C 1
ATOM 718 O O . HIS A 1 89 ? -2.458 2.951 23.981 1.00 96.31 89 HIS A O 1
ATOM 724 N N . SER A 1 90 ? -3.254 4.205 22.298 1.00 95.44 90 SER A N 1
ATOM 725 C CA . SER A 1 90 ? -4.662 4.066 22.684 1.00 95.44 90 SER A CA 1
ATOM 726 C C . SER A 1 90 ? -5.146 2.614 22.613 1.00 95.44 90 SER A C 1
ATOM 728 O O . SER A 1 90 ? -5.901 2.189 23.485 1.00 95.44 90 SER A O 1
ATOM 730 N N . LEU A 1 91 ? -4.713 1.855 21.602 1.00 95.94 91 LEU A N 1
ATOM 731 C CA . LEU A 1 91 ? -5.014 0.434 21.443 1.00 95.94 91 LEU A CA 1
ATOM 732 C C . LEU A 1 91 ? -4.409 -0.377 22.588 1.00 95.94 91 LEU A C 1
ATOM 734 O O . LEU A 1 91 ? -5.102 -1.197 23.183 1.00 95.94 91 LEU A O 1
ATOM 738 N N . LEU A 1 92 ? -3.144 -0.117 22.928 1.00 96.44 92 LEU A N 1
ATOM 739 C CA . LEU A 1 92 ? -2.467 -0.788 24.034 1.00 96.44 92 LEU A CA 1
ATOM 740 C C . LEU A 1 92 ? -3.210 -0.569 25.356 1.00 96.44 92 LEU A C 1
ATOM 742 O O . LEU A 1 92 ? -3.509 -1.538 26.050 1.00 96.44 92 LEU A O 1
ATOM 746 N N . CYS A 1 93 ? -3.558 0.680 25.681 1.00 95.69 93 CYS A N 1
ATOM 747 C CA . CYS A 1 93 ? -4.341 0.983 26.880 1.00 95.69 93 CYS A CA 1
ATOM 748 C C . CYS A 1 93 ? -5.700 0.269 26.861 1.00 95.69 93 CYS A C 1
ATOM 750 O O . CYS A 1 93 ? -6.070 -0.353 27.849 1.00 95.69 93 CYS A O 1
ATOM 752 N N . ALA A 1 94 ? -6.409 0.277 25.727 1.00 94.00 94 ALA A N 1
ATOM 753 C CA . ALA A 1 94 ? -7.704 -0.393 25.604 1.00 94.00 94 ALA A CA 1
ATOM 754 C C . ALA A 1 94 ? -7.613 -1.919 25.797 1.00 94.00 94 ALA A C 1
ATOM 756 O O . ALA A 1 94 ? -8.515 -2.521 26.380 1.00 94.00 94 ALA A O 1
ATOM 757 N N . VAL A 1 95 ? -6.525 -2.550 25.342 1.00 95.50 95 VAL A N 1
ATOM 758 C CA . VAL A 1 95 ? -6.266 -3.979 25.573 1.00 95.50 95 VAL A CA 1
ATOM 759 C C . VAL A 1 95 ? -5.956 -4.250 27.046 1.00 95.50 95 VAL A C 1
ATOM 761 O O . VAL A 1 95 ? -6.476 -5.217 27.599 1.00 95.50 95 VAL A O 1
ATOM 764 N N . LEU A 1 96 ? -5.162 -3.401 27.706 1.00 95.19 96 LEU A N 1
ATOM 765 C CA . LEU A 1 96 ? -4.887 -3.528 29.143 1.00 95.19 96 LEU A CA 1
ATOM 766 C C . LEU A 1 96 ? -6.162 -3.355 29.984 1.00 95.19 96 LEU A C 1
ATOM 768 O O . LEU A 1 96 ? -6.406 -4.153 30.888 1.00 95.19 96 LEU A O 1
ATOM 772 N N . ASP A 1 97 ? -7.012 -2.388 29.638 1.00 92.94 97 ASP A N 1
ATOM 773 C CA . ASP A 1 97 ? -8.319 -2.193 30.271 1.00 92.94 97 ASP A CA 1
ATOM 774 C C . ASP A 1 97 ? -9.220 -3.421 30.079 1.00 92.94 97 ASP A C 1
ATOM 776 O O . ASP A 1 97 ? -9.883 -3.872 31.014 1.00 92.94 97 ASP A O 1
ATOM 780 N N . LEU A 1 98 ? -9.224 -4.004 28.875 1.00 93.44 98 LEU A N 1
ATOM 781 C CA . LEU A 1 98 ? -9.971 -5.228 28.595 1.00 93.44 98 LEU A CA 1
ATOM 782 C C . LEU A 1 98 ? -9.469 -6.396 29.453 1.00 93.44 98 LEU A C 1
ATOM 784 O O . LEU A 1 98 ? -10.285 -7.114 30.027 1.00 93.44 98 LEU A O 1
ATOM 788 N N . LEU A 1 99 ? -8.151 -6.572 29.583 1.00 93.12 99 LEU A N 1
ATOM 789 C CA . LEU A 1 99 ? -7.571 -7.596 30.456 1.00 93.12 99 LEU A CA 1
ATOM 790 C C . LEU A 1 99 ? -7.991 -7.388 31.916 1.00 93.12 99 LEU A C 1
ATOM 792 O O . LEU A 1 99 ? -8.397 -8.345 32.574 1.00 93.12 99 LEU A O 1
ATOM 796 N N . GLN A 1 100 ? -7.975 -6.146 32.405 1.00 92.38 100 GLN A N 1
ATOM 797 C CA . GLN A 1 100 ? -8.420 -5.829 33.762 1.00 92.38 100 GLN A CA 1
ATOM 798 C C . GLN A 1 100 ? -9.898 -6.190 33.985 1.00 92.38 100 GLN A C 1
ATOM 800 O O . GLN A 1 100 ? -10.248 -6.760 35.025 1.00 92.38 100 GLN A O 1
ATOM 805 N N . ILE A 1 101 ? -10.765 -5.900 33.009 1.00 91.56 101 ILE A N 1
ATOM 806 C CA . ILE A 1 101 ? -12.188 -6.271 33.050 1.00 91.56 101 ILE A CA 1
ATOM 807 C C . ILE A 1 101 ? -12.346 -7.791 33.057 1.00 91.56 101 ILE A C 1
ATOM 809 O O . ILE A 1 101 ? -13.147 -8.303 33.832 1.00 91.56 101 ILE A O 1
ATOM 813 N N . LEU A 1 102 ? -11.573 -8.524 32.251 1.00 90.69 102 LEU A N 1
ATOM 814 C CA . LEU A 1 102 ? -11.634 -9.988 32.209 1.00 90.69 102 LEU A CA 1
ATOM 815 C C . LEU A 1 102 ? -11.215 -10.632 33.536 1.00 90.69 102 LEU A C 1
ATOM 817 O O . LEU A 1 102 ? -11.821 -11.620 33.942 1.00 90.69 102 LEU A O 1
ATOM 821 N N . VAL A 1 103 ? -10.222 -10.060 34.222 1.00 92.44 103 VAL A N 1
ATOM 822 C CA . VAL A 1 103 ? -9.776 -10.533 35.543 1.00 92.44 103 VAL A CA 1
ATOM 823 C C . VAL A 1 103 ? -10.804 -10.216 36.631 1.00 92.44 103 VAL A C 1
ATOM 825 O O . VAL A 1 103 ? -11.021 -11.028 37.526 1.00 92.44 103 VAL A O 1
ATOM 828 N N . THR A 1 104 ? -11.438 -9.043 36.567 1.00 89.44 104 THR A N 1
ATOM 829 C CA . THR A 1 104 ? -12.337 -8.560 37.629 1.00 89.44 104 THR A CA 1
ATOM 830 C C . THR A 1 104 ? -13.764 -9.094 37.468 1.00 89.44 104 THR A C 1
ATOM 832 O O . THR A 1 104 ? -14.400 -9.485 38.443 1.00 89.44 104 THR A O 1
ATOM 835 N N . SER A 1 105 ? -14.291 -9.100 36.243 1.00 81.06 105 SER A N 1
ATOM 836 C CA . SER A 1 105 ? -15.669 -9.485 35.925 1.00 81.06 105 SER A CA 1
ATOM 837 C C . SER A 1 105 ? -15.813 -9.865 34.443 1.00 81.06 105 SER A C 1
ATOM 839 O O . SER A 1 105 ? -16.124 -9.023 33.594 1.00 81.06 105 SER A O 1
ATOM 841 N N . ALA A 1 106 ? -15.622 -11.146 34.127 1.00 78.81 106 ALA A N 1
ATOM 842 C CA . ALA A 1 106 ? -15.602 -11.652 32.750 1.00 78.81 106 ALA A CA 1
ATOM 843 C C . ALA A 1 106 ? -16.936 -11.513 31.978 1.00 78.81 106 ALA A C 1
ATOM 845 O O . ALA A 1 106 ? -16.916 -11.394 30.748 1.00 78.81 106 ALA A O 1
ATOM 846 N N . ASP A 1 107 ? -18.070 -11.478 32.687 1.00 81.94 107 ASP A N 1
ATOM 847 C CA . ASP A 1 107 ? -19.424 -11.394 32.107 1.00 81.94 107 ASP A CA 1
ATOM 848 C C . ASP A 1 107 ? -19.998 -9.969 32.084 1.00 81.94 107 ASP A C 1
ATOM 850 O O . ASP A 1 107 ? -21.158 -9.751 31.735 1.00 81.94 107 ASP A O 1
ATOM 854 N N . SER A 1 108 ? -19.191 -8.971 32.450 1.00 85.81 108 SER A N 1
ATOM 855 C CA . SER A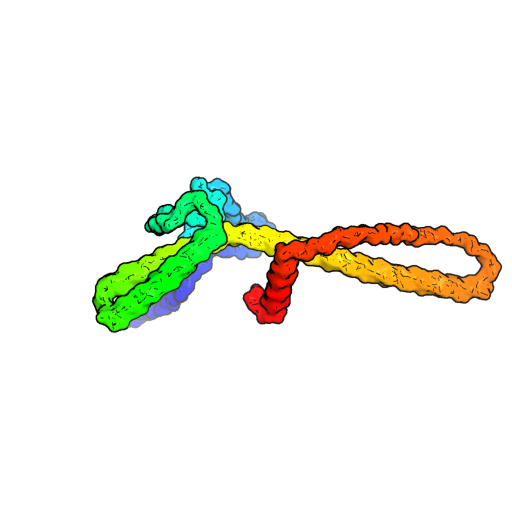 1 108 ? -19.638 -7.581 32.453 1.00 85.81 108 SER A CA 1
ATOM 856 C C . SER A 1 108 ? -19.918 -7.080 31.027 1.00 85.81 108 SER A C 1
ATOM 858 O O . SER A 1 108 ? -19.097 -7.290 30.126 1.00 85.81 108 SER A O 1
ATOM 860 N N . PRO A 1 109 ? -21.011 -6.322 30.802 1.00 88.81 109 PRO A N 1
ATOM 861 C CA . PRO A 1 109 ? -21.280 -5.676 29.513 1.00 88.81 109 PRO A CA 1
ATOM 862 C C . PRO A 1 109 ? -20.173 -4.691 29.095 1.00 88.81 109 PRO A C 1
ATOM 864 O O . PRO A 1 109 ? -20.027 -4.387 27.909 1.00 88.81 109 PRO A O 1
ATOM 867 N N . GLN A 1 110 ? -19.340 -4.244 30.043 1.00 87.50 110 GLN A N 1
ATOM 868 C CA . GLN A 1 110 ? -18.166 -3.405 29.783 1.00 87.50 110 GLN A CA 1
ATOM 869 C C . GLN A 1 110 ? -17.143 -4.092 28.868 1.00 87.50 110 GLN A C 1
ATOM 871 O O . GLN A 1 110 ? -16.464 -3.412 28.099 1.00 87.50 110 GLN A O 1
ATOM 876 N N . ARG A 1 111 ? -17.072 -5.433 28.883 1.00 91.31 111 ARG A N 1
ATOM 877 C CA . ARG A 1 111 ? -16.222 -6.211 27.971 1.00 91.31 111 ARG A CA 1
ATOM 878 C C . ARG A 1 111 ? -16.597 -5.946 26.516 1.00 91.31 111 ARG A C 1
ATOM 880 O O . ARG A 1 111 ? -15.736 -5.649 25.694 1.00 91.31 111 ARG A O 1
ATOM 887 N N . THR A 1 112 ? -17.889 -6.034 26.204 1.00 90.38 112 THR A N 1
ATOM 888 C CA . THR A 1 112 ? -18.408 -5.838 24.844 1.00 90.38 112 THR A CA 1
ATOM 889 C C . THR A 1 112 ? -18.212 -4.396 24.383 1.00 90.38 112 THR A C 1
ATOM 891 O O . THR A 1 112 ? -17.831 -4.166 23.237 1.00 90.38 112 THR A O 1
ATOM 894 N N . GLN A 1 113 ? -18.391 -3.426 25.284 1.00 90.62 113 GLN A N 1
ATOM 895 C CA . GLN A 1 113 ? -18.115 -2.021 24.989 1.00 90.62 113 GLN A CA 1
ATOM 896 C C . GLN A 1 113 ? -16.631 -1.790 24.673 1.00 90.62 113 GLN A C 1
ATOM 898 O O . GLN A 1 113 ? -16.315 -1.188 23.649 1.00 90.62 113 GLN A O 1
ATOM 903 N N . LYS A 1 114 ? -15.711 -2.324 25.489 1.00 91.81 114 LYS A N 1
ATOM 904 C CA . LYS A 1 114 ? -14.270 -2.192 25.226 1.00 91.81 114 LYS A CA 1
ATOM 905 C C . LYS A 1 114 ? -13.829 -2.900 23.955 1.00 91.81 114 LYS A C 1
ATOM 907 O O . LYS A 1 114 ? -12.974 -2.387 23.241 1.00 91.81 114 LYS A O 1
ATOM 912 N N . LEU A 1 115 ? -14.446 -4.030 23.628 1.00 92.81 115 LEU A N 1
ATOM 913 C CA . LEU A 1 115 ? -14.195 -4.708 22.364 1.00 92.81 115 LEU A CA 1
ATOM 914 C C . LEU A 1 115 ? -14.629 -3.845 21.166 1.00 92.81 115 LEU A C 1
ATOM 916 O O . LEU A 1 115 ? -13.889 -3.740 20.190 1.00 92.81 115 LEU A O 1
ATOM 920 N N . SER A 1 116 ? -15.779 -3.169 21.259 1.00 92.00 116 SER A N 1
ATOM 921 C CA . SER A 1 116 ? -16.216 -2.203 20.244 1.00 92.00 116 SER A CA 1
ATOM 922 C C . SER A 1 116 ? -15.244 -1.026 20.103 1.00 92.00 116 SER A C 1
ATOM 924 O O . SER A 1 116 ? -14.976 -0.601 18.979 1.00 92.00 116 SER A O 1
ATOM 926 N N . ASP A 1 117 ? -14.695 -0.516 21.211 1.00 91.62 117 ASP A N 1
ATOM 927 C CA . ASP A 1 117 ? -13.679 0.546 21.184 1.00 91.62 117 ASP A CA 1
ATOM 928 C C . ASP A 1 117 ? -12.406 0.077 20.456 1.00 91.62 117 ASP A C 1
ATOM 930 O O . ASP A 1 117 ? -11.865 0.798 19.617 1.00 91.62 117 ASP A O 1
ATOM 934 N N . ILE A 1 118 ? -11.951 -1.151 20.728 1.00 94.19 118 ILE A N 1
ATOM 935 C CA . ILE A 1 118 ? -10.787 -1.758 20.064 1.00 94.19 118 ILE A CA 1
ATOM 936 C C . ILE A 1 118 ? -11.032 -1.900 18.559 1.00 94.19 118 ILE A C 1
ATOM 938 O O . ILE A 1 118 ? -10.187 -1.485 17.764 1.00 94.19 118 ILE A O 1
ATOM 942 N N . TYR A 1 119 ? -12.191 -2.430 18.153 1.00 93.25 119 TYR A N 1
ATOM 943 C CA . TYR A 1 119 ? -12.553 -2.530 16.736 1.00 93.25 119 TYR A CA 1
ATOM 944 C C . TYR A 1 119 ? -12.535 -1.165 16.051 1.00 93.25 119 TYR A C 1
ATOM 946 O O . TYR A 1 119 ? -12.004 -1.034 14.948 1.00 93.25 119 TYR A O 1
ATOM 954 N N . LEU A 1 120 ? -13.063 -0.140 16.720 1.00 91.56 120 LEU A N 1
ATOM 955 C CA . LEU A 1 120 ? -13.068 1.214 16.191 1.00 91.56 120 LEU A CA 1
ATOM 956 C C . LEU A 1 120 ? -11.642 1.735 15.979 1.00 91.56 120 LEU A C 1
ATOM 958 O O . LEU A 1 120 ? -11.351 2.257 14.904 1.00 91.56 120 LEU A O 1
ATOM 962 N N . ILE A 1 121 ? -10.743 1.564 16.954 1.00 92.81 121 ILE A N 1
ATOM 963 C CA . ILE A 1 121 ? -9.338 1.985 16.831 1.00 92.81 121 ILE A CA 1
ATOM 964 C C . ILE A 1 121 ? -8.658 1.267 15.657 1.00 92.81 121 ILE A C 1
ATOM 966 O O . ILE A 1 121 ? -7.994 1.914 14.850 1.00 92.81 121 ILE A O 1
ATOM 970 N N . LEU A 1 122 ? -8.868 -0.044 15.508 1.00 93.69 122 LEU A N 1
ATOM 971 C CA . LEU A 1 122 ? -8.267 -0.833 14.428 1.00 93.69 122 LEU A CA 1
ATOM 972 C C . LEU A 1 122 ? -8.734 -0.387 13.037 1.00 93.69 122 LEU A C 1
ATOM 974 O O . LEU A 1 122 ? -7.907 -0.253 12.136 1.00 93.69 122 LEU A O 1
ATOM 978 N N . ILE A 1 123 ? -10.028 -0.097 12.863 1.00 91.19 123 ILE A N 1
ATOM 979 C CA . ILE A 1 123 ? -10.564 0.430 11.596 1.00 91.19 123 ILE A CA 1
ATOM 980 C C . ILE A 1 123 ? -9.892 1.763 11.240 1.00 91.19 123 ILE A C 1
ATOM 982 O O . ILE A 1 123 ? -9.497 1.972 10.092 1.00 91.19 123 ILE A O 1
ATOM 986 N N . HIS A 1 124 ? -9.702 2.647 12.221 1.00 89.50 124 HIS A N 1
ATOM 987 C CA . HIS A 1 124 ? -9.031 3.926 11.990 1.00 89.50 124 HIS A CA 1
ATOM 988 C C . HIS A 1 124 ? -7.546 3.761 11.662 1.00 89.50 124 HIS A C 1
ATOM 990 O O . HIS A 1 124 ? -7.053 4.414 10.745 1.00 89.50 124 HIS A O 1
ATOM 996 N N . MET A 1 125 ? -6.832 2.869 12.358 1.00 92.38 125 MET A N 1
ATOM 997 C CA . MET A 1 125 ? -5.437 2.564 12.027 1.00 92.38 125 MET A CA 1
ATOM 998 C C . MET A 1 125 ? -5.318 2.016 10.602 1.00 92.38 125 MET A C 1
ATOM 1000 O O . MET A 1 125 ? -4.446 2.455 9.854 1.00 92.38 125 MET A O 1
ATOM 1004 N N . GLN A 1 126 ? -6.220 1.118 10.195 1.00 90.88 126 GLN A N 1
ATOM 1005 C CA . GLN A 1 126 ? -6.238 0.584 8.834 1.00 90.88 126 GLN A CA 1
ATOM 1006 C C . GLN A 1 126 ? -6.479 1.682 7.796 1.00 90.88 126 GLN A C 1
ATOM 1008 O O . GLN A 1 126 ? -5.817 1.702 6.760 1.00 90.88 126 GLN A O 1
ATOM 1013 N N . HIS A 1 127 ? -7.399 2.606 8.069 1.00 88.69 127 HIS A N 1
ATOM 1014 C CA . HIS A 1 127 ? -7.661 3.737 7.188 1.00 88.69 127 HIS A CA 1
ATOM 1015 C C . HIS A 1 127 ? -6.424 4.631 7.024 1.00 88.69 127 HIS A C 1
ATOM 1017 O O . HIS A 1 127 ? -6.005 4.877 5.896 1.00 88.69 127 HIS A O 1
ATOM 1023 N N . LEU A 1 128 ? -5.771 5.013 8.129 1.00 89.62 128 LEU A N 1
ATOM 1024 C CA . LEU A 1 128 ? -4.533 5.806 8.106 1.00 89.62 128 LEU A CA 1
ATOM 1025 C C . LEU A 1 128 ? -3.410 5.119 7.316 1.00 89.62 128 LEU A C 1
ATOM 1027 O O . LEU A 1 128 ? -2.676 5.774 6.578 1.00 89.62 128 LEU A O 1
ATOM 1031 N N . ILE A 1 129 ? -3.274 3.797 7.449 1.00 91.38 129 ILE A N 1
ATOM 1032 C CA . ILE A 1 129 ? -2.294 3.010 6.686 1.00 91.38 129 ILE A CA 1
ATOM 1033 C C . ILE A 1 129 ? -2.667 2.974 5.201 1.00 91.38 129 ILE A C 1
ATOM 1035 O O . ILE A 1 129 ? -1.795 3.114 4.343 1.00 91.38 129 ILE A O 1
ATOM 1039 N N . ASN A 1 130 ? -3.951 2.812 4.882 1.00 90.06 130 ASN A N 1
ATOM 1040 C CA . ASN A 1 130 ? -4.426 2.796 3.502 1.00 90.06 130 ASN A CA 1
ATOM 1041 C C . ASN A 1 130 ? -4.142 4.124 2.793 1.00 90.06 130 ASN A C 1
ATOM 1043 O O . ASN A 1 130 ? -3.7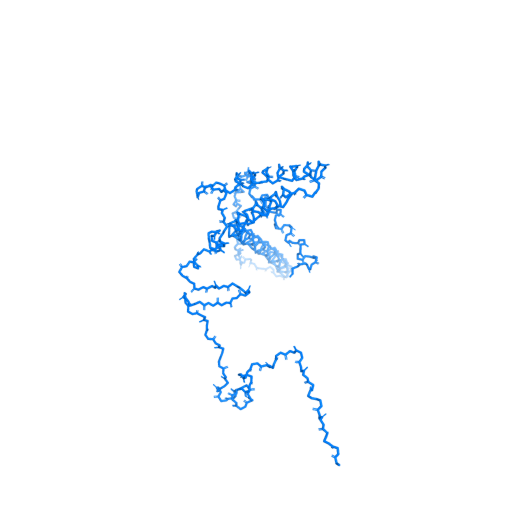59 4.110 1.624 1.00 90.06 130 ASN A O 1
ATOM 1047 N N . GLU A 1 131 ? -4.256 5.256 3.491 1.00 88.00 131 GLU A N 1
ATOM 1048 C CA . GLU A 1 131 ? -3.921 6.576 2.941 1.00 88.00 131 GLU A CA 1
ATOM 1049 C C . GLU A 1 131 ? -2.440 6.714 2.557 1.00 88.00 131 GLU A C 1
ATOM 1051 O O . GLU A 1 131 ? -2.112 7.492 1.662 1.00 88.00 131 GLU A O 1
ATOM 1056 N N . LEU A 1 132 ? -1.543 5.939 3.178 1.00 90.00 132 LEU A N 1
ATOM 1057 C CA . LEU A 1 132 ? -0.111 5.931 2.858 1.00 90.00 132 LEU A CA 1
ATOM 1058 C C . LEU A 1 132 ? 0.238 5.033 1.659 1.00 90.00 132 LEU A C 1
ATOM 1060 O O . LEU A 1 132 ? 1.321 5.170 1.088 1.00 90.00 132 LEU A O 1
ATOM 1064 N N . ARG A 1 133 ? -0.668 4.146 1.222 1.00 90.94 133 ARG A N 1
ATOM 1065 C CA . ARG A 1 133 ? -0.430 3.205 0.107 1.00 90.94 133 ARG A CA 1
ATOM 1066 C C . ARG A 1 133 ? -0.071 3.890 -1.218 1.00 90.94 133 ARG A C 1
ATOM 1068 O O . ARG A 1 133 ? 0.833 3.394 -1.887 1.00 90.94 133 ARG A O 1
ATOM 1075 N N . PRO A 1 134 ? -0.703 5.010 -1.625 1.00 90.56 134 PRO A N 1
ATOM 1076 C CA . PRO A 1 134 ? -0.332 5.703 -2.858 1.00 90.56 134 PRO A CA 1
ATOM 1077 C C . PRO A 1 134 ? 1.078 6.294 -2.805 1.00 90.56 134 PRO A C 1
ATOM 1079 O O . PRO A 1 134 ? 1.783 6.267 -3.810 1.00 90.56 134 PRO A O 1
ATOM 1082 N N . VAL A 1 135 ? 1.495 6.814 -1.645 1.00 88.88 135 VAL A N 1
ATOM 1083 C CA . VAL A 1 135 ? 2.857 7.334 -1.445 1.00 88.88 135 VAL A CA 1
ATOM 1084 C C . VAL A 1 135 ? 3.854 6.180 -1.512 1.00 88.88 135 VAL A C 1
ATOM 1086 O O . VAL A 1 135 ? 4.771 6.219 -2.325 1.00 88.88 135 VAL A O 1
ATOM 1089 N N . GLN A 1 136 ? 3.586 5.089 -0.789 1.00 90.38 136 GLN A N 1
ATOM 1090 C CA . GLN A 1 136 ? 4.402 3.874 -0.827 1.00 90.38 136 GLN A CA 1
ATOM 1091 C C . GLN A 1 136 ? 4.555 3.308 -2.249 1.00 90.38 136 GLN A C 1
ATOM 1093 O O . GLN A 1 136 ? 5.646 2.901 -2.637 1.00 90.38 136 GLN A O 1
ATOM 1098 N N . ALA A 1 137 ? 3.480 3.283 -3.043 1.00 91.50 137 ALA A N 1
ATOM 1099 C CA . ALA A 1 137 ? 3.524 2.793 -4.420 1.00 91.50 137 ALA A CA 1
ATOM 1100 C C . ALA A 1 137 ? 4.413 3.663 -5.323 1.00 91.50 137 ALA A C 1
ATOM 1102 O O . ALA A 1 137 ? 5.109 3.140 -6.193 1.00 91.50 137 ALA A O 1
ATOM 1103 N N . ARG A 1 138 ? 4.414 4.985 -5.110 1.00 93.69 138 ARG A N 1
ATOM 1104 C CA . ARG A 1 138 ? 5.288 5.916 -5.839 1.00 93.69 138 ARG A CA 1
ATOM 1105 C C . ARG A 1 138 ? 6.752 5.719 -5.463 1.00 93.69 138 ARG A C 1
ATOM 1107 O O . ARG A 1 138 ? 7.585 5.664 -6.362 1.00 93.69 138 ARG A O 1
ATOM 1114 N N . ASP A 1 139 ? 7.047 5.555 -4.177 1.00 90.69 139 ASP A N 1
ATOM 1115 C CA . ASP A 1 139 ? 8.412 5.312 -3.699 1.00 90.69 139 ASP A CA 1
ATOM 1116 C C . ASP A 1 139 ? 8.948 3.971 -4.223 1.00 90.69 139 ASP A C 1
ATOM 1118 O O . ASP A 1 139 ? 10.063 3.896 -4.741 1.00 90.69 139 ASP A O 1
ATOM 1122 N N . ALA A 1 140 ? 8.115 2.925 -4.201 1.00 92.12 140 ALA A N 1
ATOM 1123 C CA . ALA A 1 140 ? 8.449 1.625 -4.776 1.00 92.12 140 ALA A CA 1
ATOM 1124 C C . ALA A 1 140 ? 8.711 1.708 -6.292 1.00 92.12 140 ALA A C 1
ATOM 1126 O O . ALA A 1 140 ? 9.680 1.131 -6.789 1.00 92.12 140 ALA A O 1
ATOM 1127 N N . LEU A 1 141 ? 7.887 2.459 -7.034 1.00 94.31 141 LEU A N 1
ATOM 1128 C CA . LEU A 1 141 ? 8.097 2.701 -8.464 1.00 94.31 141 LEU A CA 1
ATOM 1129 C C . LEU A 1 141 ? 9.415 3.444 -8.720 1.00 94.31 141 LEU A C 1
ATOM 1131 O O . LEU A 1 141 ? 10.171 3.057 -9.611 1.00 94.31 141 LEU A O 1
ATOM 1135 N N . ALA A 1 142 ? 9.715 4.475 -7.930 1.00 93.50 142 ALA A N 1
ATOM 1136 C CA . ALA A 1 142 ? 10.962 5.222 -8.044 1.00 93.50 142 ALA A CA 1
ATOM 1137 C C . ALA A 1 142 ? 12.181 4.315 -7.813 1.00 93.50 142 ALA A C 1
ATOM 1139 O O . ALA A 1 142 ? 13.102 4.307 -8.633 1.00 93.50 142 ALA A O 1
ATOM 1140 N N . ALA A 1 143 ? 12.153 3.489 -6.765 1.00 91.38 143 ALA A N 1
ATOM 1141 C CA . ALA A 1 143 ? 13.209 2.523 -6.476 1.00 91.38 143 ALA A CA 1
ATOM 1142 C C . ALA A 1 143 ? 13.380 1.498 -7.616 1.00 91.38 143 ALA A C 1
ATOM 1144 O O . ALA A 1 143 ? 14.499 1.213 -8.053 1.00 91.38 143 ALA A O 1
ATOM 1145 N N . MET A 1 144 ? 12.272 1.000 -8.178 1.00 91.69 144 MET A N 1
ATOM 1146 C CA . MET A 1 144 ? 12.301 0.096 -9.331 1.00 91.69 144 MET A CA 1
ATOM 1147 C C . MET A 1 144 ? 12.943 0.755 -10.562 1.00 91.69 144 MET A C 1
ATOM 1149 O O . MET A 1 144 ? 13.783 0.141 -11.223 1.00 91.69 144 MET A O 1
ATOM 1153 N N . MET A 1 145 ? 12.600 2.009 -10.860 1.00 95.19 145 MET A N 1
ATOM 1154 C CA . MET A 1 145 ? 13.185 2.751 -11.981 1.00 95.19 145 MET A CA 1
ATOM 1155 C C . MET A 1 145 ? 14.679 3.027 -11.771 1.00 95.19 145 MET A C 1
ATOM 1157 O O . MET A 1 145 ? 15.472 2.856 -12.697 1.00 95.19 145 MET A O 1
ATOM 1161 N N . GLN A 1 146 ? 15.096 3.387 -10.555 1.00 94.38 146 GLN A N 1
ATOM 1162 C CA . GLN A 1 146 ? 16.513 3.557 -10.215 1.00 94.38 146 GLN A CA 1
ATOM 1163 C C . GLN A 1 146 ? 17.304 2.259 -10.438 1.00 94.38 146 GLN A C 1
ATOM 1165 O O . GLN A 1 146 ? 18.391 2.282 -11.026 1.00 94.38 146 GLN A O 1
ATOM 1170 N N . ARG A 1 147 ? 16.732 1.111 -10.055 1.00 89.94 147 ARG A N 1
ATOM 1171 C CA . ARG A 1 147 ? 17.319 -0.208 -10.323 1.00 89.94 147 ARG A CA 1
ATOM 1172 C C . ARG A 1 147 ? 17.450 -0.477 -11.825 1.00 89.94 147 ARG A C 1
ATOM 1174 O O . ARG A 1 147 ? 18.508 -0.923 -12.263 1.00 89.94 147 ARG A O 1
ATOM 1181 N N . GLN A 1 148 ? 16.424 -0.167 -12.623 1.00 93.88 148 GLN A N 1
ATOM 1182 C CA . GLN A 1 148 ? 16.475 -0.326 -14.085 1.00 93.88 148 GLN A CA 1
ATOM 1183 C C . GLN A 1 148 ? 17.586 0.522 -14.717 1.00 93.88 148 GLN A C 1
ATOM 1185 O O . GLN A 1 148 ? 18.325 0.035 -15.576 1.00 93.88 148 GLN A O 1
ATOM 1190 N N . VAL A 1 149 ? 17.761 1.766 -14.261 1.00 96.19 149 VAL A N 1
ATOM 1191 C CA . VAL A 1 149 ? 18.854 2.638 -14.719 1.00 96.19 149 VAL A CA 1
ATOM 1192 C C . VAL A 1 149 ? 20.214 2.036 -14.366 1.00 96.19 149 VAL A C 1
ATOM 1194 O O . VAL A 1 149 ? 21.093 1.969 -15.227 1.00 96.19 149 VAL A O 1
ATOM 1197 N N . LYS A 1 150 ? 20.393 1.555 -13.130 1.00 95.25 150 LYS A N 1
ATOM 1198 C CA . LYS A 1 150 ? 21.639 0.911 -12.688 1.00 95.25 150 LYS A CA 1
ATOM 1199 C C . LYS A 1 150 ? 21.961 -0.333 -13.522 1.00 95.25 150 LYS A C 1
ATOM 1201 O O . LYS A 1 150 ? 23.061 -0.424 -14.061 1.00 95.25 150 LYS A O 1
ATOM 1206 N N . ALA A 1 151 ? 20.991 -1.227 -13.709 1.00 93.75 151 ALA A N 1
ATOM 1207 C CA . ALA A 1 151 ? 21.153 -2.433 -14.520 1.00 93.75 151 ALA A CA 1
ATOM 1208 C C . ALA A 1 151 ? 21.505 -2.102 -15.980 1.00 93.75 151 ALA A C 1
ATOM 1210 O O . ALA A 1 151 ? 22.401 -2.711 -16.565 1.00 93.75 151 ALA A O 1
ATOM 1211 N N . THR A 1 152 ? 20.858 -1.084 -16.556 1.00 95.38 152 THR A N 1
ATOM 1212 C CA . THR A 1 152 ? 21.148 -0.625 -17.923 1.00 95.38 152 THR A CA 1
ATOM 1213 C C . THR A 1 152 ? 22.574 -0.084 -18.036 1.00 95.38 152 THR A C 1
ATOM 1215 O O . THR A 1 152 ? 23.296 -0.434 -18.968 1.00 95.38 152 THR A O 1
ATOM 1218 N N . ARG A 1 153 ? 23.025 0.722 -17.065 1.00 96.88 153 ARG A N 1
ATOM 1219 C CA . ARG A 1 153 ? 24.407 1.230 -17.018 1.00 96.88 153 ARG A CA 1
ATOM 1220 C C . ARG A 1 153 ? 25.426 0.095 -16.909 1.00 96.88 153 ARG A C 1
ATOM 1222 O O . ARG A 1 153 ? 26.410 0.089 -17.643 1.00 96.88 153 ARG A O 1
ATOM 1229 N N . GLU A 1 154 ? 25.187 -0.883 -16.039 1.00 96.38 154 GLU A N 1
ATOM 1230 C CA . GLU A 1 154 ? 26.060 -2.053 -15.880 1.00 96.38 154 GLU A CA 1
ATOM 1231 C C . GLU A 1 154 ? 26.140 -2.895 -17.163 1.00 96.38 154 GLU A C 1
ATOM 1233 O O . GLU A 1 154 ? 27.235 -3.302 -17.567 1.00 96.38 154 GLU A O 1
ATOM 1238 N N . ALA A 1 155 ? 25.011 -3.093 -17.851 1.00 95.75 155 ALA A N 1
ATOM 1239 C CA . ALA A 1 155 ? 24.961 -3.788 -19.135 1.00 95.75 155 ALA A CA 1
ATOM 1240 C C . ALA A 1 155 ? 25.769 -3.053 -20.218 1.00 95.75 155 ALA A C 1
ATOM 1242 O O . ALA A 1 155 ? 26.589 -3.675 -20.896 1.00 95.75 155 ALA A O 1
ATOM 1243 N N . VAL A 1 156 ? 25.613 -1.728 -20.335 1.00 96.69 156 VAL A N 1
ATOM 1244 C CA . VAL A 1 156 ? 26.393 -0.904 -21.276 1.00 96.69 156 VAL A CA 1
ATOM 1245 C C . VAL A 1 156 ? 27.890 -1.002 -20.976 1.00 96.69 156 VAL A C 1
ATOM 1247 O O . VAL A 1 156 ? 28.680 -1.255 -21.884 1.00 96.69 156 VAL A O 1
ATOM 1250 N N . LEU A 1 157 ? 28.297 -0.887 -19.708 1.00 96.62 157 LEU A N 1
ATOM 1251 C CA . LEU A 1 157 ? 29.702 -1.040 -19.313 1.00 96.62 157 LEU A CA 1
ATOM 1252 C C . LEU A 1 157 ? 30.252 -2.429 -19.660 1.00 96.62 157 LEU A C 1
ATOM 1254 O O . LEU A 1 157 ? 31.395 -2.549 -20.105 1.00 96.62 157 LEU A O 1
ATOM 1258 N N . SER A 1 158 ? 29.452 -3.481 -19.475 1.00 96.56 158 SER A N 1
ATOM 1259 C CA . SER A 1 158 ? 29.823 -4.846 -19.856 1.00 96.56 158 SER A CA 1
ATOM 1260 C C . SER A 1 158 ? 30.061 -4.967 -21.364 1.00 96.56 158 SER A C 1
ATOM 1262 O O . SER A 1 158 ? 31.113 -5.456 -21.785 1.00 96.56 158 SER A O 1
ATOM 1264 N N . ILE A 1 159 ? 29.147 -4.433 -22.181 1.00 96.56 159 ILE A N 1
ATOM 1265 C CA . ILE A 1 159 ? 29.265 -4.429 -23.646 1.00 96.56 159 ILE A CA 1
ATOM 1266 C C . ILE A 1 159 ? 30.512 -3.653 -24.083 1.00 96.56 159 ILE A C 1
ATOM 1268 O O . ILE A 1 159 ? 31.322 -4.178 -24.846 1.00 96.56 159 ILE A O 1
ATOM 1272 N N . THR A 1 160 ? 30.738 -2.453 -23.546 1.00 95.88 160 THR A N 1
ATOM 1273 C CA . THR A 1 160 ? 31.921 -1.638 -23.865 1.00 95.88 160 THR A CA 1
ATOM 1274 C C . THR A 1 160 ? 33.225 -2.358 -23.515 1.00 95.88 160 THR A C 1
ATOM 1276 O O . THR A 1 160 ? 34.182 -2.320 -24.290 1.00 95.88 160 THR A O 1
ATOM 1279 N N . ARG A 1 161 ? 33.280 -3.095 -22.396 1.00 95.69 161 ARG A N 1
ATOM 1280 C CA . ARG A 1 161 ? 34.449 -3.928 -22.055 1.00 95.69 161 ARG A CA 1
ATOM 1281 C C . ARG A 1 161 ? 34.688 -5.029 -23.084 1.00 95.69 161 ARG A C 1
ATOM 1283 O O . ARG A 1 161 ? 35.841 -5.279 -23.435 1.00 95.69 161 ARG A O 1
ATOM 1290 N N . VAL A 1 162 ? 33.633 -5.695 -23.554 1.00 96.31 162 VAL A N 1
ATOM 1291 C CA . VAL A 1 162 ? 33.743 -6.732 -24.593 1.00 96.31 162 VAL A CA 1
ATOM 1292 C C . VAL A 1 162 ? 34.205 -6.121 -25.918 1.00 96.31 162 VAL A C 1
ATOM 1294 O O . VAL A 1 162 ? 35.126 -6.658 -26.531 1.00 96.31 162 VAL A O 1
ATOM 1297 N N . MET A 1 163 ? 33.661 -4.967 -26.314 1.00 95.25 163 MET A N 1
ATOM 1298 C CA . MET A 1 163 ? 34.085 -4.255 -27.525 1.00 95.25 163 MET A CA 1
ATOM 1299 C C . MET A 1 163 ? 35.560 -3.847 -27.467 1.00 95.25 163 MET A C 1
ATOM 1301 O O . MET A 1 163 ? 36.299 -4.115 -28.409 1.00 95.25 163 MET A O 1
ATOM 1305 N N . ASN A 1 164 ? 36.026 -3.293 -26.345 1.00 94.94 164 ASN A N 1
ATOM 1306 C CA . ASN A 1 164 ? 37.436 -2.934 -26.167 1.00 94.94 164 ASN A CA 1
ATOM 1307 C C . ASN A 1 164 ? 38.360 -4.159 -26.243 1.00 94.94 164 ASN A C 1
ATOM 1309 O O . ASN A 1 164 ? 39.426 -4.102 -26.856 1.00 94.94 164 ASN A O 1
ATOM 1313 N N . LYS A 1 165 ? 37.950 -5.297 -25.667 1.00 95.06 165 LYS A N 1
ATOM 1314 C CA . LYS A 1 165 ? 38.694 -6.561 -25.796 1.00 95.06 165 LYS A CA 1
ATOM 1315 C C . LYS A 1 165 ? 38.755 -7.035 -27.250 1.00 95.06 165 LYS A C 1
ATOM 1317 O O . LYS A 1 165 ? 39.829 -7.429 -27.699 1.00 95.06 165 LYS A O 1
ATOM 1322 N N . ALA A 1 166 ? 37.642 -6.974 -27.981 1.00 94.94 166 ALA A N 1
ATOM 1323 C CA . ALA A 1 166 ? 37.585 -7.347 -29.392 1.00 94.94 166 ALA A CA 1
ATOM 1324 C C . ALA A 1 166 ? 38.459 -6.426 -30.261 1.00 94.94 166 ALA A C 1
ATOM 1326 O O . ALA A 1 166 ? 39.255 -6.920 -31.055 1.00 94.94 166 ALA A O 1
ATOM 1327 N N . ALA A 1 167 ? 38.392 -5.108 -30.052 1.00 93.62 167 ALA A N 1
ATOM 1328 C CA . ALA A 1 167 ? 39.233 -4.132 -30.743 1.00 93.62 167 ALA A CA 1
ATOM 1329 C C . ALA A 1 167 ? 40.727 -4.384 -30.485 1.00 93.62 167 ALA A C 1
ATOM 1331 O O . ALA A 1 167 ? 41.523 -4.424 -31.422 1.00 93.62 167 ALA A O 1
ATOM 1332 N N . ASN A 1 168 ? 41.111 -4.645 -29.232 1.00 93.25 168 ASN A N 1
ATOM 1333 C CA . ASN A 1 168 ? 42.487 -5.003 -28.881 1.00 93.25 168 ASN A CA 1
ATOM 1334 C C . ASN A 1 168 ? 42.938 -6.309 -29.549 1.00 93.25 168 ASN A C 1
ATOM 1336 O O . ASN A 1 168 ? 44.080 -6.405 -29.997 1.00 93.25 168 ASN A O 1
ATOM 1340 N N . PHE A 1 169 ? 42.057 -7.308 -29.639 1.00 93.50 169 PHE A N 1
ATOM 1341 C CA . PHE A 1 169 ? 42.352 -8.569 -30.317 1.00 93.50 169 PHE A CA 1
ATOM 1342 C C . PHE A 1 169 ? 42.562 -8.372 -31.823 1.00 93.50 169 PHE A C 1
ATOM 1344 O O . PHE A 1 169 ? 43.547 -8.866 -32.368 1.00 93.50 169 PHE A O 1
ATOM 1351 N N . VAL A 1 170 ? 41.690 -7.598 -32.478 1.00 93.44 170 VAL A N 1
ATOM 1352 C CA . VAL A 1 170 ? 41.817 -7.251 -33.901 1.00 93.44 170 VAL A CA 1
ATOM 1353 C C . VAL A 1 170 ? 43.108 -6.475 -34.155 1.00 93.44 170 VAL A C 1
ATOM 1355 O O . VAL A 1 170 ? 43.876 -6.861 -35.029 1.00 93.44 170 VAL A O 1
ATOM 1358 N N . ASN A 1 171 ? 43.412 -5.454 -33.350 1.00 91.06 171 ASN A N 1
ATOM 1359 C CA . ASN A 1 171 ? 44.661 -4.698 -33.467 1.00 91.06 171 ASN A CA 1
ATOM 1360 C C . ASN A 1 171 ? 45.891 -5.597 -33.300 1.00 91.06 171 ASN A C 1
ATOM 1362 O O . ASN A 1 171 ? 46.841 -5.498 -34.072 1.00 91.06 171 ASN A O 1
ATOM 1366 N N . LYS A 1 172 ? 45.866 -6.527 -32.338 1.00 91.25 172 LYS A N 1
ATOM 1367 C CA . LYS A 1 172 ? 46.944 -7.506 -32.153 1.00 91.25 172 LYS A CA 1
ATOM 1368 C C . LYS A 1 172 ? 47.090 -8.432 -33.365 1.00 91.25 172 LYS A C 1
ATOM 1370 O O . LYS A 1 172 ? 48.213 -8.699 -33.783 1.00 91.25 172 LYS A O 1
ATOM 1375 N N . ALA A 1 173 ? 45.985 -8.899 -33.945 1.00 89.50 173 ALA A N 1
ATOM 1376 C CA . ALA A 1 173 ? 46.005 -9.720 -35.153 1.00 89.50 173 ALA A CA 1
ATOM 1377 C C . ALA A 1 173 ? 46.551 -8.945 -36.365 1.00 89.50 173 ALA A C 1
ATOM 1379 O O . ALA A 1 173 ? 47.406 -9.468 -37.073 1.00 89.50 173 ALA A O 1
ATOM 1380 N N . ILE A 1 174 ? 46.136 -7.688 -36.560 1.00 86.94 174 ILE A N 1
ATOM 1381 C CA . ILE A 1 174 ? 46.648 -6.807 -37.623 1.00 86.94 174 ILE A CA 1
ATOM 1382 C C . ILE A 1 174 ? 48.152 -6.576 -37.455 1.00 86.94 174 ILE A C 1
ATOM 1384 O O . ILE A 1 174 ? 48.897 -6.730 -38.419 1.00 86.94 174 ILE A O 1
ATOM 1388 N N . CYS A 1 175 ? 48.624 -6.269 -36.242 1.00 82.62 175 CYS A N 1
ATOM 1389 C CA . CYS A 1 175 ? 50.056 -6.136 -35.971 1.00 82.62 175 CYS A CA 1
ATOM 1390 C C . CYS A 1 175 ? 50.817 -7.419 -36.323 1.00 82.62 175 CYS A C 1
ATOM 1392 O O . CYS A 1 175 ? 51.863 -7.345 -36.956 1.00 82.62 175 CYS A O 1
ATOM 1394 N N . ASN A 1 176 ? 50.281 -8.592 -35.979 1.00 79.88 176 ASN A N 1
ATOM 1395 C CA . ASN A 1 176 ? 50.917 -9.869 -36.300 1.00 79.88 176 ASN A CA 1
ATOM 1396 C C . ASN A 1 176 ? 50.945 -10.168 -37.812 1.00 79.88 176 ASN A C 1
ATOM 1398 O O . ASN A 1 176 ? 51.910 -10.761 -38.285 1.00 79.88 176 ASN A O 1
ATOM 1402 N N . VAL A 1 177 ? 49.925 -9.756 -38.575 1.00 75.62 177 VAL A N 1
ATOM 1403 C CA . VAL A 1 177 ? 49.872 -9.921 -40.043 1.00 75.62 177 VAL A CA 1
ATOM 1404 C C . VAL A 1 177 ? 50.800 -8.924 -40.751 1.00 75.62 177 VAL A C 1
ATOM 1406 O O . VAL A 1 177 ? 51.521 -9.290 -41.676 1.00 75.62 177 VAL A O 1
ATOM 1409 N N . ASN A 1 178 ? 50.867 -7.677 -40.279 1.00 61.34 178 ASN A N 1
ATOM 1410 C CA . ASN A 1 178 ? 51.714 -6.636 -40.869 1.00 61.34 178 ASN A CA 1
ATOM 1411 C C . ASN A 1 178 ? 53.217 -6.833 -40.592 1.00 61.34 178 ASN A C 1
ATOM 1413 O O . ASN A 1 178 ? 54.045 -6.189 -41.232 1.00 61.34 178 ASN A O 1
ATOM 1417 N N . VAL A 1 179 ? 53.604 -7.768 -39.714 1.00 54.59 179 VAL A N 1
ATOM 1418 C CA . VAL A 1 179 ? 55.010 -8.199 -39.558 1.00 54.59 179 VAL A CA 1
ATOM 1419 C C . VAL A 1 179 ? 55.532 -8.929 -40.811 1.00 54.59 179 VAL A C 1
ATOM 1421 O O . V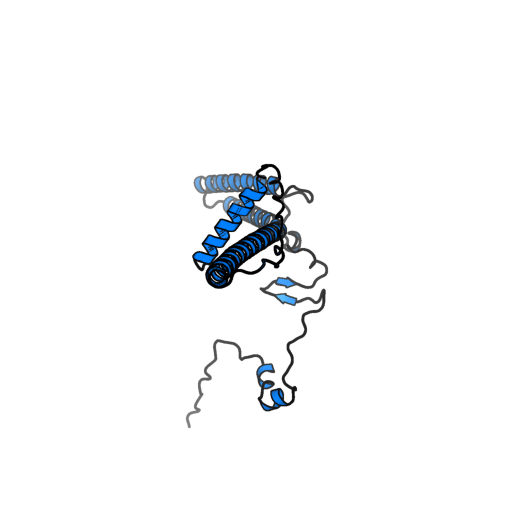AL A 1 179 ? 56.741 -9.061 -40.974 1.00 54.59 179 VAL A O 1
ATOM 1424 N N . THR A 1 180 ? 54.670 -9.329 -41.759 1.00 50.38 180 THR A N 1
ATOM 1425 C CA . THR A 1 180 ? 55.107 -9.902 -43.052 1.00 50.38 180 THR A CA 1
ATOM 1426 C C . THR A 1 180 ? 55.186 -8.883 -44.195 1.00 50.38 180 THR A C 1
ATOM 1428 O O . THR A 1 180 ? 55.634 -9.216 -45.289 1.00 50.38 180 THR A O 1
ATOM 1431 N N . SER A 1 181 ? 54.786 -7.627 -43.989 1.00 43.59 181 SER A N 1
ATOM 1432 C CA . SER A 1 181 ? 54.918 -6.579 -45.007 1.00 43.59 181 SER A CA 1
ATOM 1433 C C . SER A 1 181 ? 55.093 -5.225 -44.339 1.00 43.59 181 SER A C 1
ATOM 1435 O O . SER A 1 181 ? 54.134 -4.566 -43.946 1.00 43.59 181 SER A O 1
ATOM 1437 N N . ALA A 1 182 ? 56.347 -4.792 -44.233 1.00 48.88 182 ALA A N 1
ATOM 1438 C CA . ALA A 1 182 ? 56.648 -3.396 -43.984 1.00 48.88 182 ALA A CA 1
ATOM 1439 C C . ALA A 1 182 ? 56.013 -2.557 -45.102 1.00 48.88 182 ALA A C 1
ATOM 1441 O O . ALA A 1 182 ? 56.461 -2.632 -46.240 1.00 48.88 182 ALA A O 1
ATOM 1442 N N . THR A 1 183 ? 54.958 -1.799 -44.797 1.00 45.56 183 THR A N 1
ATOM 1443 C CA . THR A 1 183 ? 54.734 -0.434 -45.304 1.00 45.56 183 THR A CA 1
ATOM 1444 C C . THR A 1 183 ? 53.525 0.225 -44.623 1.00 45.56 183 THR A C 1
ATOM 1446 O O . THR A 1 183 ? 52.398 -0.247 -44.683 1.00 45.56 183 THR A O 1
ATOM 1449 N N . ASN A 1 184 ? 53.822 1.357 -43.980 1.00 44.69 184 ASN A N 1
ATOM 1450 C CA . ASN A 1 184 ? 52.995 2.541 -43.727 1.00 44.69 184 ASN A CA 1
ATOM 1451 C C . ASN A 1 184 ? 51.621 2.386 -43.044 1.00 44.69 184 ASN A C 1
ATOM 1453 O O . ASN A 1 184 ? 50.572 2.230 -43.659 1.00 44.69 184 ASN A O 1
ATOM 1457 N N . SER A 1 185 ? 51.670 2.606 -41.726 1.00 49.19 185 SER A N 1
ATOM 1458 C CA . SER A 1 185 ? 50.568 2.928 -40.817 1.00 49.19 185 SER A CA 1
ATOM 1459 C C . SER A 1 185 ? 49.753 4.146 -41.274 1.00 49.19 185 SER A C 1
ATOM 1461 O O . SER A 1 185 ? 50.219 5.278 -41.146 1.00 49.19 185 SER A O 1
ATOM 1463 N N . ILE A 1 186 ? 48.507 3.929 -41.704 1.00 49.03 186 ILE A N 1
ATOM 1464 C CA . ILE A 1 186 ? 47.466 4.966 -41.778 1.00 49.03 186 ILE A CA 1
ATOM 1465 C C . ILE A 1 186 ? 46.126 4.340 -41.373 1.00 49.03 186 ILE A C 1
ATOM 1467 O O . ILE A 1 186 ? 45.401 3.860 -42.232 1.00 49.03 186 ILE A O 1
ATOM 1471 N N . TYR A 1 187 ? 45.776 4.363 -40.084 1.00 44.31 187 TYR A N 1
ATOM 1472 C CA . TYR A 1 187 ? 44.369 4.343 -39.660 1.00 44.31 187 TYR A CA 1
ATOM 1473 C C . TYR A 1 187 ? 44.182 5.204 -38.406 1.00 44.31 187 TYR A C 1
ATOM 1475 O O . TYR A 1 187 ? 45.045 5.194 -37.524 1.00 44.31 187 TYR A O 1
ATOM 1483 N N . PRO A 1 188 ? 43.086 5.979 -38.327 1.00 42.06 188 PRO A N 1
ATOM 1484 C CA . PRO A 1 188 ? 42.856 6.901 -37.233 1.00 42.06 188 PRO A CA 1
ATOM 1485 C C . PRO A 1 188 ? 42.400 6.139 -35.986 1.00 42.06 188 PRO A C 1
ATOM 1487 O O . PRO A 1 188 ? 41.602 5.206 -36.053 1.00 42.06 188 PRO A O 1
ATOM 1490 N N . THR A 1 189 ? 42.897 6.578 -34.835 1.00 41.25 189 THR A N 1
ATOM 1491 C CA . THR A 1 189 ? 42.411 6.222 -33.501 1.00 41.25 189 THR A CA 1
ATOM 1492 C C . THR A 1 189 ? 40.897 6.438 -33.426 1.00 41.25 189 THR A C 1
ATOM 1494 O O . THR A 1 189 ? 40.434 7.575 -33.343 1.00 41.25 189 THR A O 1
ATOM 1497 N N . PHE A 1 190 ? 40.113 5.359 -33.459 1.00 42.91 190 PHE A N 1
ATOM 1498 C CA . PHE A 1 190 ? 38.673 5.443 -33.246 1.00 42.91 190 PHE A CA 1
ATOM 1499 C C . PHE A 1 190 ? 38.384 5.724 -31.768 1.00 42.91 190 PHE A C 1
ATOM 1501 O O . PHE A 1 190 ? 38.676 4.909 -30.900 1.00 42.91 190 PHE A O 1
ATOM 1508 N N . ILE A 1 191 ? 37.832 6.919 -31.543 1.00 40.09 191 ILE A N 1
ATOM 1509 C CA . ILE A 1 191 ? 37.046 7.385 -30.396 1.00 40.09 191 ILE A CA 1
ATOM 1510 C C . ILE A 1 191 ? 37.611 6.986 -29.021 1.00 40.09 191 ILE A C 1
ATOM 1512 O O . ILE A 1 191 ? 37.249 5.973 -28.427 1.00 40.09 191 ILE A O 1
ATOM 1516 N N . LYS A 1 192 ? 38.410 7.890 -28.441 1.00 41.22 192 LYS A N 1
ATOM 1517 C CA . LYS A 1 192 ? 38.408 8.060 -26.986 1.00 41.22 192 LYS A CA 1
ATOM 1518 C C . LYS A 1 192 ? 37.028 8.597 -26.612 1.00 41.22 192 LYS A C 1
ATOM 1520 O O . LYS A 1 192 ? 36.792 9.796 -26.702 1.00 41.22 192 LYS A O 1
ATOM 1525 N N . THR A 1 193 ? 36.097 7.724 -26.242 1.00 37.62 193 THR A N 1
ATOM 1526 C CA . THR A 1 193 ? 34.984 8.171 -25.409 1.00 37.62 193 THR A CA 1
ATOM 1527 C C . THR A 1 193 ? 35.607 8.396 -24.043 1.00 37.62 193 THR A C 1
ATOM 1529 O O . THR A 1 193 ? 35.846 7.447 -23.298 1.00 37.62 193 THR A O 1
ATOM 1532 N N . GLU A 1 194 ? 35.979 9.643 -23.766 1.00 39.09 194 GLU A N 1
ATOM 1533 C CA . GLU A 1 194 ? 36.149 10.099 -22.395 1.00 39.09 194 GLU A CA 1
ATOM 1534 C C . GLU A 1 194 ? 34.804 9.851 -21.717 1.00 39.09 194 GLU A C 1
ATOM 1536 O O . GLU A 1 194 ? 33.824 10.560 -21.926 1.00 39.09 194 GLU A O 1
ATOM 1541 N N . VAL A 1 195 ? 34.728 8.743 -20.983 1.00 40.59 195 VAL A N 1
ATOM 1542 C CA . VAL A 1 195 ? 33.760 8.629 -19.908 1.00 40.59 195 VAL A CA 1
ATOM 1543 C C . VAL A 1 195 ? 34.250 9.658 -18.906 1.00 40.59 195 VAL A C 1
ATOM 1545 O O . VAL A 1 195 ? 35.221 9.401 -18.195 1.00 40.59 195 VAL A O 1
ATOM 1548 N N . GLU A 1 196 ? 33.658 10.853 -18.934 1.00 35.28 196 GLU A N 1
ATOM 1549 C CA . GLU A 1 196 ? 33.747 11.764 -17.804 1.00 35.28 196 GLU A CA 1
ATOM 1550 C C . GLU A 1 196 ? 33.414 10.931 -16.564 1.00 35.28 196 GLU A C 1
ATOM 1552 O O . GLU A 1 196 ? 32.315 10.382 -16.435 1.00 35.28 196 GLU A O 1
ATOM 1557 N N . GLU A 1 197 ? 34.397 10.765 -15.678 1.00 40.09 197 GLU A N 1
ATOM 1558 C CA . GLU A 1 197 ? 34.116 10.407 -14.299 1.00 40.09 197 GLU A CA 1
ATOM 1559 C C . GLU A 1 197 ? 33.277 11.555 -13.744 1.00 40.09 197 GLU A C 1
ATOM 1561 O O . GLU A 1 197 ? 33.801 12.546 -13.232 1.00 40.09 197 GLU A O 1
ATOM 1566 N N . GLU A 1 198 ? 31.955 11.442 -13.881 1.00 35.16 198 GLU A N 1
ATOM 1567 C CA . GLU A 1 198 ? 31.043 12.236 -13.082 1.00 35.16 198 GLU A CA 1
ATOM 1568 C C . GLU A 1 198 ? 31.423 11.987 -11.627 1.00 35.16 198 GLU A C 1
ATOM 1570 O O . GLU A 1 198 ? 31.256 10.900 -11.062 1.00 35.16 198 GLU A O 1
ATOM 1575 N N . LYS A 1 199 ? 32.013 13.033 -11.052 1.00 35.94 199 LYS A N 1
ATOM 1576 C CA . LYS A 1 199 ? 32.308 13.207 -9.644 1.00 35.94 199 LYS A CA 1
ATOM 1577 C C . LYS A 1 199 ? 31.132 12.653 -8.848 1.00 35.94 199 LYS A C 1
ATOM 1579 O O . LYS A 1 199 ? 30.051 13.237 -8.867 1.00 35.94 199 LYS A O 1
ATOM 1584 N N . LYS A 1 200 ? 31.365 11.521 -8.173 1.00 35.09 200 LYS A N 1
ATOM 1585 C CA . LYS A 1 200 ? 30.445 10.900 -7.212 1.00 35.09 200 LYS A CA 1
ATOM 1586 C C . LYS A 1 200 ? 29.785 12.037 -6.420 1.00 35.09 200 LYS A C 1
ATOM 1588 O O . LYS A 1 200 ? 30.526 12.752 -5.730 1.00 35.09 200 LYS A O 1
ATOM 1593 N N . PRO A 1 201 ? 28.466 12.284 -6.552 1.00 32.59 201 PRO A N 1
ATOM 1594 C CA . PRO A 1 201 ? 27.834 13.290 -5.726 1.00 32.59 201 PRO A CA 1
ATOM 1595 C C . PRO A 1 201 ? 28.109 12.892 -4.280 1.00 32.59 201 PRO A C 1
ATOM 1597 O O . PRO A 1 201 ? 28.085 11.713 -3.921 1.00 32.59 201 PRO A O 1
ATOM 1600 N N . SER A 1 202 ? 28.533 13.895 -3.518 1.00 35.84 202 SER A N 1
ATOM 1601 C CA . SER A 1 202 ? 28.889 13.825 -2.109 1.00 35.84 202 SER A CA 1
ATOM 1602 C C . SER A 1 202 ? 28.034 12.809 -1.368 1.00 35.84 202 SER A C 1
ATOM 1604 O O . SER A 1 202 ? 26.810 12.883 -1.428 1.00 35.84 202 SER A O 1
ATOM 1606 N N . ILE A 1 203 ? 28.707 11.900 -0.661 1.00 42.81 203 ILE A N 1
ATOM 1607 C CA . ILE A 1 203 ? 28.130 10.955 0.290 1.00 42.81 203 ILE A CA 1
ATOM 1608 C C . ILE A 1 203 ? 27.379 11.766 1.352 1.00 42.81 203 ILE A C 1
ATOM 1610 O O . ILE A 1 203 ? 27.931 12.159 2.374 1.00 42.81 203 ILE A O 1
ATOM 1614 N N . ILE A 1 204 ? 26.119 12.053 1.071 1.00 42.56 204 ILE A N 1
ATOM 1615 C CA . ILE A 1 204 ? 25.066 12.131 2.062 1.00 42.56 204 ILE A CA 1
ATOM 1616 C C . ILE A 1 204 ? 24.308 10.848 1.773 1.00 42.56 204 ILE A C 1
ATOM 1618 O O . ILE A 1 204 ? 23.532 10.797 0.826 1.00 42.56 204 ILE A O 1
ATOM 1622 N N . THR A 1 205 ? 24.633 9.771 2.490 1.00 48.66 205 THR A N 1
ATOM 1623 C CA . THR A 1 205 ? 23.775 8.584 2.523 1.00 48.66 205 THR A CA 1
ATOM 1624 C C . THR A 1 205 ? 22.453 9.046 3.108 1.00 48.66 205 THR A C 1
ATOM 1626 O O . THR A 1 205 ? 22.310 9.135 4.328 1.00 48.66 205 THR A O 1
ATOM 1629 N N . ASP A 1 206 ? 21.546 9.461 2.231 1.00 57.47 206 ASP A N 1
ATOM 1630 C CA . ASP A 1 206 ? 20.209 9.860 2.607 1.00 57.47 206 ASP A CA 1
ATOM 1631 C C . ASP A 1 206 ? 19.552 8.623 3.223 1.00 57.47 206 ASP A C 1
ATOM 1633 O O . ASP A 1 206 ? 19.564 7.535 2.642 1.00 57.47 206 ASP A O 1
ATOM 1637 N N . GLU A 1 207 ? 19.022 8.757 4.434 1.00 69.25 207 GLU A N 1
ATOM 1638 C CA . GLU A 1 207 ? 18.347 7.672 5.154 1.00 69.25 207 GLU A CA 1
ATOM 1639 C C . GLU A 1 207 ? 17.2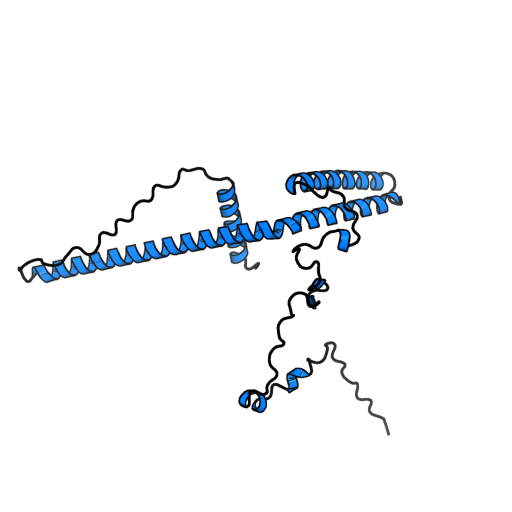30 7.048 4.288 1.00 69.25 207 GLU A C 1
ATOM 1641 O O . GLU A 1 207 ? 16.877 5.878 4.443 1.00 69.25 207 GLU A O 1
ATOM 1646 N N . SER A 1 208 ? 16.713 7.834 3.338 1.00 62.06 208 SER A N 1
ATOM 1647 C CA . SER A 1 208 ? 15.800 7.435 2.270 1.00 62.06 208 SER A CA 1
ATOM 1648 C C . SER A 1 208 ? 16.395 6.407 1.292 1.00 62.06 208 SER A C 1
ATOM 1650 O O . SER A 1 208 ? 15.757 5.394 1.013 1.00 62.06 208 SER A O 1
ATOM 1652 N N . GLU A 1 209 ? 17.633 6.589 0.816 1.00 66.75 209 GLU A N 1
ATOM 1653 C CA . GLU A 1 209 ? 18.286 5.648 -0.112 1.00 66.75 209 GLU A CA 1
ATOM 1654 C C . GLU A 1 209 ? 18.531 4.287 0.543 1.00 66.75 209 GLU A C 1
ATOM 1656 O O . GLU A 1 209 ? 18.275 3.250 -0.066 1.00 66.75 209 GLU A O 1
ATOM 1661 N N . LEU A 1 210 ? 18.936 4.290 1.814 1.00 74.94 210 LEU A N 1
ATOM 1662 C CA . LEU A 1 210 ? 19.156 3.076 2.604 1.00 74.94 210 LEU A CA 1
ATOM 1663 C C . LEU A 1 210 ? 17.848 2.296 2.822 1.00 74.94 210 LEU A C 1
ATOM 1665 O O . LEU A 1 210 ? 17.821 1.069 2.717 1.00 74.94 210 LEU A O 1
ATOM 1669 N N . LYS A 1 211 ? 16.739 3.005 3.072 1.00 76.19 211 LYS A N 1
ATOM 1670 C CA . LYS A 1 211 ? 15.395 2.406 3.165 1.00 76.19 211 LYS A CA 1
ATOM 1671 C C . LYS A 1 211 ? 14.928 1.840 1.824 1.00 76.19 211 LYS A C 1
ATOM 1673 O O . LYS A 1 211 ? 14.343 0.757 1.800 1.00 76.19 211 LYS A O 1
ATOM 1678 N N . ASN A 1 212 ? 15.221 2.527 0.723 1.00 74.56 212 ASN A N 1
ATOM 1679 C CA . ASN A 1 212 ? 14.874 2.078 -0.625 1.00 74.56 212 ASN A CA 1
ATOM 1680 C C . ASN A 1 212 ? 15.689 0.847 -1.045 1.00 74.56 212 ASN A C 1
ATOM 1682 O O . ASN A 1 212 ? 15.136 -0.077 -1.641 1.00 74.56 212 ASN A O 1
ATOM 1686 N N . GLU A 1 213 ? 16.973 0.783 -0.684 1.00 77.25 213 GLU A N 1
ATOM 1687 C CA . GLU A 1 213 ? 17.828 -0.387 -0.910 1.00 77.25 213 GLU A CA 1
ATOM 1688 C C . GLU A 1 213 ? 17.345 -1.603 -0.103 1.00 77.25 213 GLU A C 1
ATOM 1690 O O . GLU A 1 213 ? 17.247 -2.714 -0.630 1.00 77.25 213 GLU A O 1
ATOM 1695 N N . LEU A 1 214 ? 16.943 -1.386 1.152 1.00 78.62 214 LEU A N 1
ATOM 1696 C CA . LEU A 1 214 ? 16.398 -2.434 2.010 1.00 78.62 214 LEU A CA 1
ATOM 1697 C C . LEU A 1 214 ? 15.043 -2.945 1.490 1.00 78.62 214 LEU A C 1
ATOM 1699 O O . LEU A 1 214 ? 14.855 -4.158 1.397 1.00 78.62 214 LEU A O 1
ATOM 1703 N N . MET A 1 215 ? 14.143 -2.054 1.053 1.00 74.12 215 MET A N 1
ATOM 1704 C CA . MET A 1 215 ? 12.894 -2.425 0.369 1.00 74.12 215 MET A CA 1
ATOM 1705 C C . MET A 1 215 ? 13.166 -3.257 -0.891 1.00 74.12 215 MET A C 1
ATOM 1707 O O . MET A 1 215 ? 12.540 -4.298 -1.090 1.00 74.12 215 MET A O 1
ATOM 1711 N N . CYS A 1 216 ? 14.122 -2.828 -1.715 1.00 72.56 216 CYS 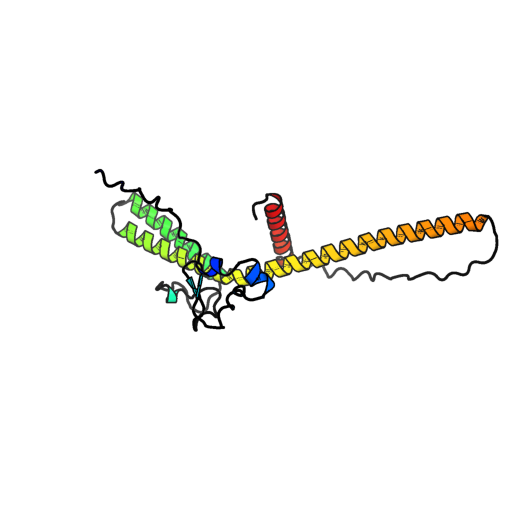A N 1
ATOM 1712 C CA . CYS A 1 216 ? 14.539 -3.545 -2.914 1.00 72.56 216 CYS A CA 1
ATOM 1713 C C . CYS A 1 216 ? 14.998 -4.974 -2.590 1.00 72.56 216 CYS A C 1
ATOM 1715 O O . CYS A 1 216 ? 14.541 -5.917 -3.231 1.00 72.56 216 CYS A O 1
ATOM 1717 N N . SER A 1 217 ? 15.822 -5.140 -1.549 1.00 77.31 217 SER A N 1
ATOM 1718 C CA . SER A 1 217 ? 16.285 -6.458 -1.100 1.00 77.31 217 SER A CA 1
ATOM 1719 C C . SER A 1 217 ? 15.150 -7.368 -0.623 1.00 77.31 217 SER A C 1
ATOM 1721 O O . SER A 1 217 ? 15.185 -8.570 -0.869 1.00 77.31 217 SER A O 1
ATOM 1723 N N . ILE A 1 218 ? 14.131 -6.809 0.041 1.00 78.00 218 ILE A N 1
ATOM 1724 C CA . ILE A 1 218 ? 12.988 -7.579 0.542 1.00 78.00 218 ILE A CA 1
ATOM 1725 C C . ILE A 1 218 ? 12.167 -8.095 -0.639 1.00 78.00 218 ILE A C 1
ATOM 1727 O O . ILE A 1 218 ? 11.829 -9.273 -0.666 1.00 78.00 218 ILE A O 1
ATOM 1731 N N . ILE A 1 219 ? 11.905 -7.247 -1.637 1.00 72.75 219 ILE A N 1
ATOM 1732 C CA . ILE A 1 219 ? 11.198 -7.646 -2.863 1.00 72.75 219 ILE A CA 1
ATOM 1733 C C . ILE A 1 219 ? 11.980 -8.742 -3.601 1.00 72.75 219 ILE A C 1
ATOM 1735 O O . ILE A 1 219 ? 11.403 -9.759 -3.963 1.00 72.75 219 ILE A O 1
ATOM 1739 N N . ASP A 1 220 ? 13.302 -8.599 -3.729 1.00 72.69 220 ASP A N 1
ATOM 1740 C CA . ASP A 1 220 ? 14.150 -9.586 -4.417 1.00 72.69 220 ASP A CA 1
ATOM 1741 C C . ASP A 1 220 ? 14.224 -10.939 -3.677 1.00 72.69 220 ASP A C 1
ATOM 1743 O O . ASP A 1 220 ? 14.557 -11.966 -4.278 1.00 72.69 220 ASP A O 1
ATOM 1747 N N . ASN A 1 221 ? 13.951 -10.951 -2.368 1.00 76.19 221 ASN A N 1
ATOM 1748 C CA . ASN A 1 221 ? 13.811 -12.177 -1.584 1.00 76.19 221 ASN A CA 1
ATOM 1749 C C . ASN A 1 221 ? 12.417 -12.796 -1.755 1.00 76.19 221 ASN A C 1
ATOM 1751 O O . ASN A 1 221 ? 12.319 -14.011 -1.893 1.00 76.19 221 ASN A O 1
ATOM 1755 N N . LEU A 1 222 ? 11.360 -11.982 -1.834 1.00 67.75 222 LEU A N 1
ATOM 1756 C CA . LEU A 1 222 ? 9.996 -12.459 -2.090 1.00 67.75 222 LEU A CA 1
ATOM 1757 C C . LEU A 1 222 ? 9.844 -13.064 -3.498 1.00 67.75 222 LEU A C 1
ATOM 1759 O O . LEU A 1 222 ? 9.247 -14.131 -3.635 1.00 67.75 222 LEU A O 1
ATOM 1763 N N . ASP A 1 223 ? 10.456 -12.449 -4.516 1.00 66.19 223 ASP A N 1
ATOM 1764 C CA . ASP A 1 223 ? 10.491 -12.975 -5.891 1.00 66.19 223 ASP A CA 1
ATOM 1765 C C . ASP A 1 223 ? 11.298 -14.282 -5.987 1.00 66.19 223 ASP A C 1
ATOM 1767 O O . ASP A 1 223 ? 10.975 -15.172 -6.775 1.00 66.19 223 ASP A O 1
ATOM 1771 N N . ARG A 1 224 ? 12.350 -14.435 -5.168 1.00 67.06 224 ARG A N 1
ATOM 1772 C CA . ARG A 1 224 ? 13.154 -15.669 -5.120 1.00 67.06 224 ARG A CA 1
ATOM 1773 C C . ARG A 1 224 ? 12.451 -16.830 -4.429 1.00 67.06 224 ARG A C 1
ATOM 1775 O O . ARG A 1 224 ? 12.728 -17.978 -4.771 1.00 67.06 224 ARG A O 1
ATOM 1782 N N . GLU A 1 225 ? 11.574 -16.544 -3.475 1.00 69.50 225 GLU A N 1
ATOM 1783 C CA . GLU A 1 225 ? 10.797 -17.553 -2.750 1.00 69.50 225 GLU A CA 1
ATOM 1784 C C . GLU A 1 225 ? 9.471 -17.913 -3.445 1.00 69.50 225 GLU A C 1
ATOM 1786 O O . GLU A 1 225 ? 8.778 -18.822 -2.991 1.00 69.50 225 GLU A O 1
ATOM 1791 N N . GLY A 1 226 ? 9.127 -17.258 -4.564 1.00 49.56 226 GLY A N 1
ATOM 1792 C CA . GLY A 1 226 ? 7.906 -17.545 -5.329 1.00 49.56 226 GLY A CA 1
ATOM 1793 C C . GLY A 1 226 ? 6.616 -17.209 -4.570 1.00 49.56 226 GLY A C 1
ATOM 1794 O O . GLY A 1 226 ? 5.596 -17.868 -4.761 1.00 49.56 226 GLY A O 1
ATOM 1795 N N . LEU A 1 227 ? 6.682 -16.226 -3.667 1.00 51.56 227 LEU A N 1
ATOM 1796 C CA . LEU A 1 227 ? 5.568 -15.758 -2.830 1.00 51.56 227 LEU A CA 1
ATOM 1797 C C . LEU A 1 227 ? 4.801 -14.569 -3.448 1.00 51.56 227 LEU A C 1
ATOM 1799 O O . LEU A 1 227 ? 3.892 -14.028 -2.813 1.00 51.56 227 LEU A O 1
ATOM 1803 N N . LEU A 1 228 ? 5.155 -14.195 -4.680 1.00 47.59 228 LEU A N 1
ATOM 1804 C CA . LEU A 1 228 ? 4.477 -13.252 -5.575 1.00 47.59 228 LEU A CA 1
ATOM 1805 C C . LEU A 1 228 ? 4.234 -13.935 -6.925 1.00 47.59 228 LEU A C 1
ATOM 1807 O O . LEU A 1 228 ? 3.147 -13.694 -7.499 1.00 47.59 228 LEU A O 1
#

Radius of gyration: 33.86 Å; chains: 1; bounding box: 103×65×83 Å

Foldseek 3Di:
DDDPPPPDPPPPDDDPDPLVVLPDPVCVVVVNRDDDDDPADQLRWDDDPNDTARHPQNPDQFDDVVVVVQDDPDDPDDDLVVVLVVLVVVLVVLVVVLVVCCVPPVPDVVNVVSVVVNVSSVVVNVSSVSNCVVVVVVLLVVLVVVVVVVVVVVVVVVVVVVVVVVVVVVVVVVVVVCVVPDDDDDDDDPDPPPPPPPDDPDPPVPVSVVVSVVVVVVVVVCVVVVVD

Secondary structure (DSSP, 8-state):
-----------SSPPPPGGGGG--HHHHHTT-SPPPPPPPPTT--EEETTEEE-STTTT-SS--GGGGTPPP-S-SS--HHHHHHHHHHHHHHHHHHHHHHHHH-TT-HHHHHHHHHHHHHHHHHHHHHHHHHHHHHHHHHHHHHHHHHHHHHHHHHHHHHHHHHHHHHHHHHHHHHHTTS-------------------------HHHHHHHHHHHHHHHHHHTT--

Sequence (228 aa):
MAVNQQQQAVSALPLPPIFYQGYTNENIEKGRAPQPPRPPKPYEPYSCFGFNYGGPNDGQIVPPLETQNVKRLHPQNYEHRRELIKMNHSLLCAVLDLLQILVTSADSPQRTQKLSDIYLILIHMQHLINELRPVQARDALAAMMQRQVKATREAVLSITRVMNKAANFVNKAICNVNVTSATNSIYPTFIKTEVEEEKKPSIITDESELKNELMCSIIDNLDREGLL

pLDDT: mean 78.05, std 18.45, range [32.59, 96.88]

Organism: NCBI:txid2664684